Protein AF-A0ABD3UFS7-F1 (afdb_monomer)

Organism: Sinanodonta woodiana (NCBI:txid1069815)

InterPro domains:
  IPR000082 SEA domain [PF01390] (7-63)
  IPR000082 SEA domain [PS50024] (1-104)
  IPR000742 EGF-like domain [PS50026] (139-180)
  IPR036364 SEA domain superfamily [SSF82671] (7-66)

Structure (mmCIF, N/CA/C/O backbone):
data_AF-A0ABD3UFS7-F1
#
_entry.id   AF-A0ABD3UFS7-F1
#
loop_
_atom_site.group_PDB
_atom_site.id
_atom_site.type_symbol
_atom_site.label_atom_id
_atom_site.label_alt_id
_atom_site.label_comp_id
_atom_site.label_asym_id
_atom_site.label_entity_id
_atom_site.label_seq_id
_atom_site.pdbx_PDB_ins_code
_atom_site.Cartn_x
_atom_site.Cartn_y
_atom_site.Cartn_z
_atom_site.occupancy
_atom_site.B_iso_or_equiv
_atom_site.auth_seq_id
_atom_site.auth_comp_id
_atom_site.auth_asym_id
_atom_site.auth_atom_id
_atom_site.pdbx_PDB_model_num
ATOM 1 N N . PHE A 1 1 ? -14.216 -4.124 15.950 1.00 89.94 1 PHE A N 1
ATOM 2 C CA . PHE A 1 1 ? -14.392 -5.147 16.991 1.00 89.94 1 PHE A CA 1
ATOM 3 C C . PHE A 1 1 ? -15.858 -5.513 17.060 1.00 89.94 1 PHE A C 1
ATOM 5 O O . PHE A 1 1 ? -16.674 -4.804 16.476 1.00 89.94 1 PHE A O 1
ATOM 12 N N . ASP A 1 2 ? -16.178 -6.625 17.703 1.00 92.31 2 ASP A N 1
ATOM 13 C CA . ASP A 1 2 ? -17.551 -7.020 17.970 1.00 92.31 2 ASP A CA 1
ATOM 14 C C . ASP A 1 2 ? -17.657 -7.712 19.325 1.00 92.31 2 ASP A C 1
ATOM 16 O O . ASP A 1 2 ? -16.727 -8.389 19.763 1.00 92.31 2 ASP A O 1
ATOM 20 N N . LEU A 1 3 ? -18.789 -7.494 19.982 1.00 92.94 3 LEU A N 1
ATOM 21 C CA . LEU A 1 3 ? -19.156 -8.093 21.261 1.00 92.94 3 LEU A CA 1
ATOM 22 C C . LEU A 1 3 ? -20.584 -8.625 21.156 1.00 92.94 3 LEU A C 1
ATOM 24 O O . LEU A 1 3 ? -21.380 -8.119 20.361 1.00 92.94 3 LEU A O 1
ATOM 28 N N . LYS A 1 4 ? -20.905 -9.653 21.935 1.00 94.38 4 LYS A N 1
ATOM 29 C CA . LYS A 1 4 ? -22.247 -10.242 21.982 1.00 94.38 4 LYS A CA 1
ATOM 30 C C . LYS A 1 4 ? -22.861 -9.953 23.345 1.00 94.38 4 LYS A C 1
ATOM 32 O O . LYS A 1 4 ? -22.258 -10.272 24.365 1.00 94.38 4 LYS A O 1
ATOM 37 N N . LEU A 1 5 ? -24.044 -9.353 23.352 1.00 94.38 5 LEU A N 1
ATOM 38 C CA . LEU A 1 5 ? -24.800 -9.036 24.560 1.00 94.38 5 LEU A CA 1
ATOM 39 C C . LEU A 1 5 ? -25.897 -10.076 24.793 1.00 94.38 5 LEU A C 1
ATOM 41 O O . LEU A 1 5 ? -26.559 -10.497 23.842 1.00 94.38 5 LEU A O 1
ATOM 45 N N . TYR A 1 6 ? -26.135 -10.449 26.052 1.00 93.12 6 TYR A N 1
ATOM 46 C CA . TYR A 1 6 ? -27.290 -11.260 26.453 1.00 93.12 6 TYR A CA 1
ATOM 47 C C . TYR A 1 6 ? -28.563 -10.403 26.481 1.00 93.12 6 TYR A C 1
ATOM 49 O O . TYR A 1 6 ? -29.113 -10.087 27.534 1.00 93.12 6 TYR A O 1
ATOM 57 N N . LEU A 1 7 ? -28.993 -9.993 25.290 1.00 93.31 7 LEU A N 1
ATOM 58 C CA . LEU A 1 7 ? -30.165 -9.165 25.047 1.00 93.31 7 LEU A CA 1
ATOM 59 C C . LEU A 1 7 ? -30.875 -9.650 23.784 1.00 93.31 7 LEU A C 1
ATOM 61 O O . LEU A 1 7 ? -30.218 -9.955 22.782 1.00 93.31 7 LEU A O 1
ATOM 65 N N . ASP A 1 8 ? -32.205 -9.675 23.831 1.00 93.19 8 ASP A N 1
ATOM 66 C CA . ASP A 1 8 ? -33.035 -9.995 22.674 1.00 93.19 8 ASP A CA 1
ATOM 67 C C . ASP A 1 8 ? -32.994 -8.866 21.644 1.00 93.19 8 ASP A C 1
ATOM 69 O O . ASP A 1 8 ? -33.119 -7.677 21.966 1.00 93.19 8 ASP A O 1
ATOM 73 N N . PHE A 1 9 ? -32.823 -9.241 20.380 1.00 93.88 9 PHE A N 1
ATOM 74 C CA . PHE A 1 9 ? -32.819 -8.283 19.288 1.00 93.88 9 PHE A CA 1
ATOM 75 C C . PHE A 1 9 ? -34.227 -7.722 19.054 1.00 93.88 9 PHE A C 1
ATOM 77 O O . PHE A 1 9 ? -35.190 -8.471 18.909 1.00 93.88 9 PHE A O 1
ATOM 84 N N . LYS A 1 10 ? -34.336 -6.394 18.977 1.00 94.94 10 LYS A N 1
ATOM 85 C CA . LYS A 1 10 ? -35.554 -5.680 18.577 1.00 94.94 10 LYS A CA 1
ATOM 86 C C . LYS A 1 10 ? -35.385 -5.162 17.159 1.00 94.94 10 LYS A C 1
ATOM 88 O O . LYS A 1 10 ? -34.315 -4.652 16.840 1.00 94.94 10 LYS A O 1
ATOM 93 N N . ASP A 1 11 ? -36.444 -5.181 16.354 1.00 94.31 11 ASP A N 1
ATOM 94 C CA . ASP A 1 11 ? -36.391 -4.691 14.967 1.00 94.31 11 ASP A CA 1
ATOM 95 C C . ASP A 1 11 ? -35.887 -3.243 14.867 1.00 94.31 11 ASP A C 1
ATOM 97 O O . ASP A 1 11 ? -35.125 -2.911 13.961 1.00 94.31 11 ASP A O 1
ATOM 101 N N . ALA A 1 12 ? -36.205 -2.405 15.861 1.00 96.06 12 ALA A N 1
ATOM 102 C CA . ALA A 1 12 ? -35.702 -1.036 15.947 1.00 96.06 12 ALA A CA 1
ATOM 103 C C . ALA A 1 12 ? -34.158 -0.956 15.995 1.00 96.06 12 ALA A C 1
ATOM 105 O O . ALA A 1 12 ? -33.571 -0.018 15.466 1.00 96.06 12 ALA A O 1
ATOM 106 N N . TYR A 1 13 ? -33.463 -1.9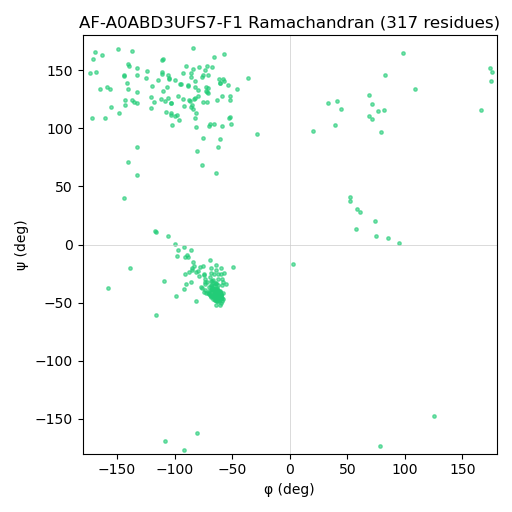64 16.537 1.00 95.12 13 TYR A N 1
ATOM 107 C CA . TYR A 1 13 ? -31.994 -2.028 16.521 1.00 95.12 13 TYR A CA 1
ATOM 108 C C . TYR A 1 13 ? -31.409 -2.259 15.119 1.00 95.12 13 TYR A C 1
ATOM 110 O O . TYR A 1 13 ? -30.206 -2.081 14.923 1.00 95.12 13 TYR A O 1
ATOM 118 N N . GLY A 1 14 ? -32.224 -2.646 14.137 1.00 93.62 14 GLY A N 1
ATOM 119 C CA . GLY A 1 14 ? -31.803 -2.751 12.741 1.00 93.62 14 GLY A CA 1
ATOM 120 C C . GLY A 1 14 ? -31.665 -1.399 12.035 1.00 93.62 14 GLY A C 1
ATOM 121 O O . GLY A 1 14 ? -30.970 -1.320 11.023 1.00 93.62 14 GLY A O 1
ATOM 122 N N . ASP A 1 15 ? -32.277 -0.337 12.569 1.00 94.62 15 ASP A N 1
ATOM 123 C CA . ASP A 1 15 ? -32.335 0.982 11.937 1.00 94.62 15 ASP A CA 1
ATOM 124 C C . ASP A 1 15 ? -31.690 2.062 12.823 1.00 94.62 15 ASP A C 1
ATOM 126 O O . ASP A 1 15 ? -32.161 2.376 13.917 1.00 94.62 15 ASP A O 1
ATOM 130 N N . ARG A 1 16 ? -30.614 2.674 12.306 1.00 95.62 16 ARG A N 1
ATOM 131 C CA . ARG A 1 16 ? -29.812 3.707 12.988 1.00 95.62 16 ARG A CA 1
ATOM 132 C C . ARG A 1 16 ? -30.580 4.999 13.271 1.00 95.62 16 ARG A C 1
ATOM 134 O O . ARG A 1 16 ? -30.123 5.820 14.070 1.00 95.62 16 ARG A O 1
ATOM 141 N N . THR A 1 17 ? -31.700 5.214 12.589 1.00 95.94 17 THR A N 1
ATOM 142 C CA . THR A 1 17 ? -32.527 6.414 12.748 1.00 95.94 17 THR A CA 1
ATOM 143 C C . THR A 1 17 ? -33.504 6.305 13.915 1.00 95.94 17 THR A C 1
ATOM 145 O O . THR A 1 17 ? -34.011 7.327 14.372 1.00 95.94 17 THR A O 1
ATOM 148 N N . THR A 1 18 ? -33.726 5.098 14.442 1.00 97.88 18 THR A N 1
ATOM 149 C CA . THR A 1 18 ? -34.648 4.880 15.559 1.00 97.88 18 THR A CA 1
ATOM 150 C C . THR A 1 18 ? -34.071 5.381 16.879 1.00 97.88 18 THR A C 1
ATOM 152 O O . THR A 1 18 ? -32.858 5.357 17.125 1.00 97.88 18 THR A O 1
ATOM 155 N N . THR A 1 19 ? -34.964 5.797 17.772 1.00 97.69 19 THR A N 1
ATOM 156 C CA . THR A 1 19 ? -34.612 6.240 19.125 1.00 97.69 19 THR A CA 1
ATOM 157 C C . THR A 1 19 ? -33.977 5.126 19.954 1.00 97.69 19 THR A C 1
ATOM 159 O O . THR A 1 19 ? -33.051 5.365 20.727 1.00 97.69 19 THR A O 1
ATOM 162 N N . GLU A 1 20 ? -34.428 3.892 19.756 1.00 96.25 20 GLU A N 1
ATOM 163 C CA . GLU A 1 20 ? -33.965 2.695 20.442 1.00 96.25 20 GLU A CA 1
ATOM 164 C C . GLU A 1 20 ? -32.536 2.348 20.033 1.00 96.25 20 GLU A C 1
ATOM 166 O O . GLU A 1 20 ? -31.714 2.056 20.906 1.00 96.25 20 GLU A O 1
ATOM 171 N N . PHE A 1 21 ? -32.217 2.425 18.734 1.00 96.69 21 PHE A N 1
ATOM 172 C CA . PHE A 1 21 ? -30.844 2.270 18.266 1.00 96.69 21 PHE A CA 1
ATOM 173 C C . PHE A 1 21 ? -29.948 3.350 18.864 1.00 96.69 21 PHE A C 1
ATOM 175 O O . PHE A 1 21 ? -28.910 3.029 19.436 1.00 96.69 21 PHE A O 1
ATOM 182 N N . GLN A 1 22 ? -30.335 4.623 18.740 1.00 97.75 22 GLN A N 1
ATOM 183 C CA . GLN A 1 22 ? -29.500 5.751 19.160 1.00 97.75 22 GLN A CA 1
ATOM 184 C C . GLN A 1 22 ? -29.244 5.738 20.666 1.00 97.75 22 GLN A C 1
ATOM 186 O O . GLN A 1 22 ? -28.104 5.926 21.095 1.00 97.75 22 GLN A O 1
ATOM 191 N N . SER A 1 23 ? -30.274 5.458 21.465 1.00 97.19 23 SER A N 1
ATOM 192 C CA . SER A 1 23 ? -30.151 5.331 22.917 1.00 97.19 23 SER A CA 1
ATOM 193 C C . SER A 1 23 ? -29.229 4.170 23.299 1.00 97.19 23 SER A C 1
ATOM 195 O O . SER A 1 23 ? -28.277 4.365 24.056 1.00 97.19 23 SER A O 1
ATOM 197 N N . MET A 1 24 ? -29.434 2.985 22.711 1.00 95.81 24 MET A N 1
ATOM 198 C CA . MET A 1 24 ? -28.600 1.811 22.984 1.00 95.81 24 MET A CA 1
ATOM 199 C C . MET A 1 24 ? -27.145 2.031 22.550 1.00 95.81 24 MET A C 1
ATOM 201 O O . MET A 1 24 ? -26.219 1.778 23.320 1.00 95.81 24 MET A O 1
ATOM 205 N N . ALA A 1 25 ? -26.929 2.551 21.340 1.00 97.12 25 ALA A N 1
ATOM 206 C CA . ALA A 1 25 ? -25.606 2.864 20.813 1.00 97.12 25 ALA A CA 1
ATOM 207 C C . ALA A 1 25 ? -24.882 3.894 21.687 1.00 97.12 25 ALA A C 1
ATOM 209 O O . ALA A 1 25 ? -23.694 3.728 21.958 1.00 97.12 25 ALA A O 1
ATOM 210 N N . THR A 1 26 ? -25.596 4.910 22.179 1.00 97.75 26 THR A N 1
ATOM 211 C CA . THR A 1 26 ? -25.040 5.921 23.087 1.00 97.75 26 THR A CA 1
ATOM 212 C C . THR A 1 26 ? -24.620 5.284 24.407 1.00 97.75 26 THR A C 1
ATOM 214 O O . THR A 1 26 ? -23.456 5.406 24.785 1.00 97.75 26 THR A O 1
ATOM 217 N N . ASN A 1 27 ? -25.505 4.527 25.060 1.00 96.69 27 ASN A N 1
ATOM 218 C CA . ASN A 1 27 ? -25.211 3.879 26.341 1.00 96.69 27 ASN A CA 1
ATOM 219 C C . ASN A 1 27 ? -24.021 2.914 26.238 1.00 96.69 27 ASN A C 1
ATOM 221 O O . ASN A 1 27 ? -23.109 2.952 27.066 1.00 96.69 27 ASN A O 1
ATOM 225 N N . ILE A 1 28 ? -23.991 2.095 25.183 1.00 96.56 28 ILE A N 1
ATOM 226 C CA . ILE A 1 28 ? -22.874 1.188 24.911 1.00 96.56 28 ILE A CA 1
ATOM 227 C C . ILE A 1 28 ? -21.593 1.980 24.636 1.00 96.56 28 ILE A C 1
ATOM 229 O O . ILE A 1 28 ? -20.550 1.665 25.204 1.00 96.56 28 ILE A O 1
ATOM 233 N N . SER A 1 29 ? -21.649 3.020 23.799 1.00 97.12 29 SER A N 1
ATOM 234 C CA . SER A 1 29 ? -20.466 3.821 23.468 1.00 97.12 29 SER A CA 1
ATOM 235 C C . SER A 1 29 ? -19.859 4.489 24.701 1.00 97.12 29 SER A C 1
ATOM 237 O O . SER A 1 29 ? -18.639 4.467 24.845 1.00 97.12 29 SER A O 1
ATOM 239 N N . VAL A 1 30 ? -20.683 5.013 25.616 1.00 96.56 30 VAL A N 1
ATOM 240 C CA . VAL A 1 30 ? -20.239 5.629 26.875 1.00 96.56 30 VAL A CA 1
ATOM 241 C C . VAL A 1 30 ? -19.575 4.583 27.770 1.00 96.56 30 VAL A C 1
ATOM 243 O O . VAL A 1 30 ? -18.458 4.800 28.234 1.00 96.56 30 VAL A O 1
ATOM 246 N N . SER A 1 31 ? -20.209 3.420 27.933 1.00 95.44 31 SER A N 1
ATOM 247 C CA . SER A 1 31 ? -19.687 2.324 28.757 1.00 95.44 31 SER A CA 1
ATOM 248 C C . SER A 1 31 ? -18.361 1.760 28.220 1.00 95.44 31 SER A C 1
ATOM 250 O O . SER A 1 31 ? -17.404 1.581 28.978 1.00 95.44 31 SER A O 1
ATOM 252 N N . LEU A 1 32 ? -18.250 1.559 26.901 1.00 95.19 32 LEU A N 1
ATOM 253 C CA . LEU A 1 32 ? -17.003 1.135 26.253 1.00 95.19 32 LEU A CA 1
ATOM 254 C C . LEU A 1 32 ? -15.924 2.223 26.317 1.00 95.19 32 LEU A C 1
ATOM 256 O O . LEU A 1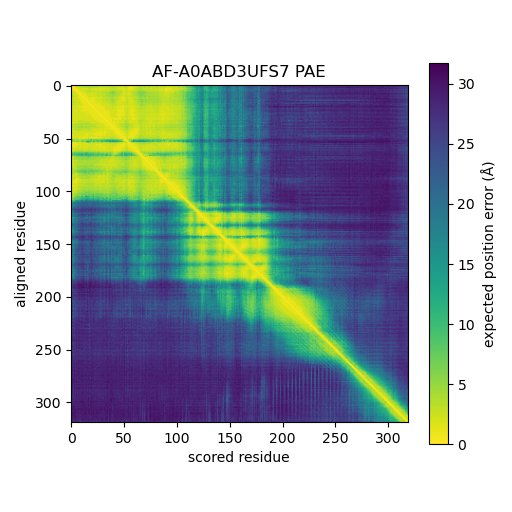 32 ? -14.749 1.920 26.507 1.00 95.19 32 LEU A O 1
ATOM 260 N N . THR A 1 33 ? -16.306 3.492 26.170 1.00 95.44 33 THR A N 1
ATOM 261 C CA . THR A 1 33 ? -15.381 4.631 26.283 1.00 95.44 33 THR A CA 1
ATOM 262 C C . THR A 1 33 ? -14.748 4.678 27.667 1.00 95.44 33 THR A C 1
ATOM 264 O O . THR A 1 33 ? -13.542 4.886 27.777 1.00 95.44 33 THR A O 1
ATOM 267 N N . GLU A 1 34 ? -15.526 4.436 28.722 1.00 94.06 34 GLU A N 1
ATOM 268 C CA . GLU A 1 34 ? -15.006 4.393 30.087 1.00 94.06 34 GLU A CA 1
ATOM 269 C C . GLU A 1 34 ? -13.983 3.267 30.290 1.00 94.06 34 GLU A C 1
ATOM 271 O O . GLU A 1 34 ? -12.943 3.501 30.906 1.00 94.06 34 GLU A O 1
ATOM 276 N N . HIS A 1 35 ? -14.222 2.093 29.699 1.00 91.88 35 HIS A N 1
ATOM 277 C CA . HIS A 1 35 ? -13.285 0.967 29.754 1.00 91.88 35 HIS A CA 1
ATOM 278 C C . HIS A 1 35 ? -11.995 1.237 28.968 1.00 91.88 35 HIS A C 1
ATOM 280 O O . HIS A 1 35 ? -10.896 0.942 29.434 1.00 91.88 35 HIS A O 1
ATOM 286 N N . PHE A 1 36 ? -12.100 1.839 27.782 1.00 93.38 36 PHE A N 1
ATOM 287 C CA . PHE A 1 36 ? -10.958 2.010 26.882 1.00 93.38 36 PHE A CA 1
ATOM 288 C C . PHE A 1 36 ? -10.193 3.327 27.059 1.00 93.38 36 PHE A C 1
ATOM 290 O O . PHE A 1 36 ? -9.155 3.510 26.420 1.00 93.38 36 PHE A O 1
ATOM 297 N N . ARG A 1 37 ? -10.629 4.226 27.954 1.00 94.31 37 ARG A N 1
ATOM 298 C CA . ARG A 1 37 ? -10.007 5.552 28.153 1.00 94.31 37 ARG A CA 1
ATOM 299 C C . ARG A 1 37 ? -8.518 5.519 28.507 1.00 94.31 37 ARG A C 1
ATOM 301 O O . ARG A 1 37 ? -7.817 6.497 28.272 1.00 94.31 37 ARG A O 1
ATOM 308 N N . TYR A 1 38 ? -8.036 4.416 29.079 1.00 92.56 38 TYR A N 1
ATOM 309 C CA . TYR A 1 38 ? -6.636 4.248 29.486 1.00 92.56 38 TYR A CA 1
ATOM 310 C C . TYR A 1 38 ? -5.723 3.741 28.364 1.00 92.56 38 TYR A C 1
ATOM 312 O O . TYR A 1 38 ? -4.507 3.643 28.547 1.00 92.56 38 TYR A O 1
ATOM 320 N N . ILE A 1 39 ? -6.284 3.414 27.200 1.00 90.19 39 ILE A N 1
ATOM 321 C CA . ILE A 1 39 ? -5.504 2.946 26.062 1.00 90.19 39 ILE A CA 1
ATOM 322 C C . ILE A 1 39 ? -4.717 4.109 25.454 1.00 90.19 39 ILE A C 1
ATOM 324 O O . ILE A 1 39 ? -5.240 5.196 25.201 1.00 90.19 39 ILE A O 1
ATOM 328 N N . LYS A 1 40 ? -3.449 3.810 25.152 1.00 87.69 40 LYS A N 1
ATOM 329 C CA . LYS A 1 40 ? -2.532 4.557 24.282 1.00 87.69 40 LYS A CA 1
ATOM 330 C C . LYS A 1 40 ? -3.217 5.359 23.171 1.00 87.69 40 LYS A C 1
ATOM 332 O O . LYS A 1 40 ? -3.438 4.783 22.116 1.00 87.69 40 LYS A O 1
ATOM 337 N N . GLY A 1 41 ? -3.499 6.651 23.352 1.00 86.94 41 GLY A N 1
ATOM 338 C CA . GLY A 1 41 ? -4.033 7.492 22.275 1.00 86.94 41 GLY A CA 1
ATOM 339 C C . GLY A 1 41 ? -5.503 7.236 21.942 1.00 86.94 41 GLY A C 1
ATOM 340 O O . GLY A 1 41 ? -5.938 7.593 20.857 1.00 86.94 41 GLY A O 1
ATOM 341 N N . PHE A 1 42 ? -6.283 6.636 22.838 1.00 92.31 42 PHE A N 1
ATOM 342 C CA . PHE A 1 42 ? -7.727 6.491 22.663 1.00 92.31 42 PHE A CA 1
ATOM 343 C C . PHE A 1 42 ? -8.427 7.838 22.379 1.00 92.31 42 PHE A C 1
ATOM 345 O O . PHE A 1 42 ? -8.117 8.858 22.996 1.00 92.31 42 PHE A O 1
ATOM 352 N N . LYS A 1 43 ? -9.373 7.835 21.429 1.00 92.94 43 LYS A N 1
ATOM 353 C CA . LYS A 1 43 ? -10.182 8.998 21.028 1.00 92.94 43 LYS A CA 1
ATOM 354 C C . LYS A 1 43 ? -11.662 8.788 21.320 1.00 92.94 43 LYS A C 1
ATOM 356 O O . LYS A 1 43 ? -12.268 9.592 22.017 1.00 92.94 43 LYS A O 1
ATOM 361 N N . SER A 1 44 ? -12.260 7.768 20.709 1.00 94.50 44 SER A N 1
ATOM 362 C CA . SER A 1 44 ? -13.698 7.518 20.811 1.00 94.50 44 SER A CA 1
ATOM 363 C C . SER A 1 44 ? -14.065 6.100 20.391 1.00 94.50 44 SER A C 1
ATOM 365 O O . SER A 1 44 ? -13.296 5.416 19.711 1.00 94.50 44 SER A O 1
ATOM 367 N N . ILE A 1 45 ? -15.271 5.685 20.771 1.00 95.88 45 ILE A N 1
ATOM 368 C CA . ILE A 1 45 ? -15.931 4.483 20.267 1.00 95.88 45 ILE A CA 1
ATOM 369 C C . ILE A 1 45 ? -17.058 4.898 19.331 1.00 95.88 45 ILE A C 1
ATOM 371 O O . ILE A 1 45 ? -17.840 5.787 19.661 1.00 95.88 45 ILE A O 1
ATOM 375 N N . GLU A 1 46 ? -17.164 4.234 18.184 1.00 96.06 46 GLU A N 1
ATOM 376 C CA . GLU A 1 46 ? -18.304 4.386 17.283 1.00 96.06 46 GLU A CA 1
ATOM 377 C C . GLU A 1 46 ? -19.001 3.038 17.096 1.00 96.06 46 GLU A C 1
ATOM 379 O O . GLU A 1 46 ? -18.378 2.036 16.737 1.00 96.06 46 GLU A O 1
ATOM 384 N N . ILE A 1 47 ? -20.312 3.017 17.339 1.00 97.00 47 ILE A N 1
ATOM 385 C CA . ILE A 1 47 ? -21.153 1.844 17.107 1.00 97.00 47 ILE A CA 1
ATOM 386 C C . ILE A 1 47 ? -21.603 1.852 15.649 1.00 97.00 47 ILE A C 1
ATOM 388 O O . ILE A 1 47 ? -22.280 2.775 15.195 1.00 97.00 47 ILE A O 1
ATOM 392 N N . LEU A 1 48 ? -21.223 0.816 14.906 1.00 94.81 48 LEU A N 1
ATOM 393 C CA . LEU A 1 48 ? -21.509 0.711 13.480 1.00 94.81 48 LEU A CA 1
ATOM 394 C C . LEU A 1 48 ? -22.929 0.201 13.229 1.00 94.81 48 LEU A C 1
ATOM 396 O O . LEU A 1 48 ? -23.649 0.763 12.401 1.00 94.81 48 LEU A O 1
ATOM 400 N N . ARG A 1 49 ? -23.306 -0.890 13.906 1.00 95.81 49 ARG A N 1
ATOM 401 C CA . ARG A 1 49 ? -24.605 -1.563 13.764 1.00 95.81 49 ARG A CA 1
ATOM 402 C C . ARG A 1 49 ? -24.819 -2.615 14.853 1.00 95.81 49 ARG A C 1
ATOM 404 O O . ARG A 1 49 ? -23.855 -3.085 15.461 1.00 95.81 49 ARG A O 1
ATOM 411 N N . PHE A 1 50 ? -26.068 -3.050 14.987 1.00 96.31 50 PHE A N 1
ATOM 412 C CA . PHE A 1 50 ? -26.448 -4.259 15.712 1.00 96.31 50 PHE A CA 1
ATOM 413 C C . PHE A 1 50 ? -26.817 -5.371 14.716 1.00 96.31 50 PHE A C 1
ATOM 415 O O . PHE A 1 50 ? -27.385 -5.080 13.663 1.00 96.31 50 PHE A O 1
ATOM 422 N N . ARG A 1 51 ? -26.483 -6.637 15.003 1.00 93.44 51 ARG A N 1
ATOM 423 C CA . ARG A 1 51 ? -26.868 -7.788 14.154 1.00 93.44 51 ARG A CA 1
ATOM 424 C C . ARG A 1 51 ? -27.892 -8.691 14.845 1.00 93.44 51 ARG A C 1
ATOM 426 O O . ARG A 1 51 ? -27.860 -8.835 16.064 1.00 93.44 51 ARG A O 1
ATOM 433 N N . LEU A 1 52 ? -28.753 -9.305 14.025 1.00 86.44 52 LEU A N 1
ATOM 434 C CA . LEU A 1 52 ? -29.776 -10.280 14.421 1.00 86.44 52 LEU A CA 1
ATOM 435 C C . LEU A 1 52 ? -29.172 -11.493 15.149 1.00 86.44 52 LEU A C 1
ATOM 437 O O . LEU A 1 52 ? -28.122 -12.006 14.756 1.00 86.44 52 LEU A O 1
ATOM 441 N N . GLY A 1 53 ? -29.876 -11.955 16.186 1.00 79.19 53 GLY A N 1
ATOM 442 C CA . GLY A 1 53 ? -29.451 -12.998 17.126 1.00 79.19 53 GLY A CA 1
ATOM 443 C C . GLY A 1 53 ? -29.539 -12.492 18.569 1.00 79.19 53 GLY A C 1
ATOM 444 O O . GLY A 1 53 ? -30.374 -11.646 18.875 1.00 79.19 53 GLY A O 1
ATOM 445 N N . SER A 1 54 ? -28.645 -12.950 19.449 1.00 78.81 54 SER A N 1
ATOM 446 C CA . SER A 1 54 ? -28.251 -12.124 20.602 1.00 78.81 54 SER A CA 1
ATOM 447 C C . SER A 1 54 ? -27.680 -10.806 20.066 1.00 78.81 54 SER A C 1
ATOM 449 O O . SER A 1 54 ? -27.024 -10.841 19.027 1.00 78.81 54 SER A O 1
ATOM 451 N N . VAL A 1 55 ? -27.919 -9.656 20.703 1.00 92.12 55 VAL A N 1
ATOM 452 C CA . VAL A 1 55 ? -27.462 -8.361 20.154 1.00 92.12 55 VAL A CA 1
ATOM 453 C C . VAL A 1 55 ? -25.935 -8.353 19.986 1.00 92.12 55 VAL A C 1
ATOM 455 O O . VAL A 1 55 ? -25.182 -8.187 20.947 1.00 92.12 55 VAL A O 1
ATOM 458 N N . PHE A 1 56 ? -25.469 -8.543 18.747 1.00 93.75 56 PHE A N 1
ATOM 459 C CA . PHE A 1 56 ? -24.064 -8.392 18.380 1.00 93.75 56 PHE A CA 1
ATOM 460 C C . PHE A 1 56 ? -23.808 -6.934 18.048 1.00 93.75 56 PHE A C 1
ATOM 462 O O . PHE A 1 56 ? -24.444 -6.383 17.148 1.00 93.75 56 PHE A O 1
ATOM 469 N N . VAL A 1 57 ? -22.860 -6.324 18.740 1.00 95.06 57 VAL A N 1
ATOM 470 C CA . VAL A 1 57 ? -22.512 -4.920 18.563 1.00 95.06 57 VAL A CA 1
ATOM 471 C C . VAL A 1 57 ? -21.225 -4.845 17.765 1.00 95.06 57 VAL A C 1
ATOM 473 O O . VAL A 1 57 ? -20.167 -5.211 18.272 1.00 95.06 57 VAL A O 1
ATOM 476 N N . ASP A 1 58 ? -21.301 -4.356 16.531 1.00 93.94 58 ASP A N 1
ATOM 477 C CA . ASP A 1 58 ? -20.114 -4.061 15.733 1.00 93.94 58 ASP A CA 1
ATOM 478 C C . ASP A 1 58 ? -19.668 -2.625 16.044 1.00 93.94 58 ASP A C 1
ATOM 480 O O . ASP A 1 58 ? -20.449 -1.685 15.888 1.00 93.94 58 ASP A O 1
ATOM 484 N N . TYR A 1 59 ? -18.416 -2.435 16.465 1.00 94.44 59 TYR A N 1
ATOM 485 C CA . TYR A 1 59 ? -17.895 -1.118 16.848 1.00 94.44 59 TYR A CA 1
ATOM 486 C C . TYR A 1 59 ? -16.457 -0.880 16.379 1.00 94.44 59 TYR A C 1
ATOM 488 O O . TYR A 1 59 ? -15.675 -1.818 16.170 1.00 94.44 59 TYR A O 1
ATOM 496 N N . THR A 1 60 ? -16.085 0.387 16.223 1.00 91.56 60 THR A N 1
ATOM 497 C CA . THR A 1 60 ? -14.711 0.827 15.949 1.00 91.56 60 THR A CA 1
ATOM 498 C C . THR A 1 60 ? -14.140 1.561 17.155 1.00 91.56 60 THR A C 1
ATOM 500 O O . THR A 1 60 ? -14.857 2.226 17.901 1.00 91.56 60 THR A O 1
ATOM 503 N N . VAL A 1 61 ? -12.830 1.401 17.357 1.00 91.12 61 VAL A N 1
ATOM 504 C CA . VAL A 1 61 ? -12.064 2.154 18.353 1.00 91.12 61 VAL A CA 1
ATOM 505 C C . VAL A 1 61 ? -11.202 3.144 17.595 1.00 91.12 61 VAL A C 1
ATOM 507 O O . VAL A 1 61 ? -10.311 2.745 16.845 1.00 91.12 61 VAL A O 1
ATOM 510 N N . ASN A 1 62 ? -11.488 4.426 17.770 1.00 89.88 62 ASN A N 1
ATOM 511 C CA . ASN A 1 62 ? -10.715 5.498 17.172 1.00 89.88 62 ASN A CA 1
ATOM 512 C C . ASN A 1 62 ? -9.567 5.868 18.108 1.00 89.88 62 ASN A C 1
ATOM 514 O O . ASN A 1 62 ? -9.760 6.008 19.318 1.00 89.88 62 ASN A O 1
ATOM 518 N N . VAL A 1 63 ? -8.384 6.064 17.536 1.00 87.56 63 VAL A N 1
ATOM 519 C CA . VAL A 1 63 ? -7.153 6.423 18.245 1.00 87.56 63 VAL A CA 1
ATOM 520 C C . VAL A 1 63 ? -6.458 7.584 17.530 1.00 87.56 63 VAL A C 1
ATOM 522 O O . VAL A 1 63 ? -6.542 7.712 16.309 1.00 87.56 63 VAL A O 1
ATOM 525 N N . TYR A 1 64 ? -5.807 8.460 18.287 1.00 80.62 64 TYR A N 1
ATOM 526 C CA . TYR A 1 64 ? -4.988 9.562 17.800 1.00 80.62 64 TYR A CA 1
ATOM 527 C C . TYR A 1 64 ? -3.518 9.158 17.667 1.00 80.62 64 TYR A C 1
ATOM 529 O O . TYR A 1 64 ? -2.973 8.430 18.496 1.00 80.62 64 TYR A O 1
ATOM 537 N N . GLY A 1 65 ? -2.857 9.758 16.676 1.00 74.44 65 GLY A N 1
ATOM 538 C CA . GLY A 1 65 ? -1.412 9.677 16.492 1.00 74.44 65 GLY A CA 1
ATOM 539 C C . GLY A 1 65 ? -0.932 8.373 15.858 1.00 74.44 65 GLY A C 1
ATOM 540 O O . GLY A 1 65 ? -1.711 7.540 15.398 1.00 74.44 65 GLY A O 1
ATOM 541 N N . THR A 1 66 ? 0.389 8.221 15.813 1.00 63.16 66 THR A N 1
ATOM 542 C CA . THR A 1 66 ? 1.053 6.996 15.372 1.00 63.16 66 THR A CA 1
ATOM 543 C C . THR A 1 66 ? 1.079 6.005 16.530 1.00 63.16 66 THR A C 1
ATOM 545 O O . THR A 1 66 ? 1.871 6.117 17.466 1.00 63.16 66 THR A O 1
ATOM 548 N N . VAL A 1 67 ? 0.172 5.035 16.488 1.00 70.06 67 VAL A N 1
ATOM 549 C CA . VAL A 1 67 ? 0.105 3.952 17.471 1.00 70.06 67 VAL A CA 1
ATOM 550 C C . VAL A 1 67 ? 0.414 2.618 16.813 1.00 70.06 67 VAL A C 1
ATOM 552 O O . VAL A 1 67 ? 0.003 2.354 15.683 1.00 70.06 67 VAL A O 1
ATOM 555 N N . ASP A 1 68 ? 1.136 1.766 17.538 1.00 76.81 68 ASP A N 1
ATOM 556 C CA . ASP A 1 68 ? 1.284 0.366 17.163 1.00 76.81 68 ASP A CA 1
ATOM 557 C C . ASP A 1 68 ? -0.090 -0.306 17.274 1.00 76.81 68 ASP A C 1
ATOM 559 O O . ASP A 1 68 ? -0.586 -0.596 18.365 1.00 76.81 68 ASP A O 1
ATOM 563 N N . ILE A 1 69 ? -0.717 -0.526 16.118 1.00 76.00 69 ILE A N 1
ATOM 564 C CA . ILE A 1 69 ? -2.059 -1.099 16.014 1.00 76.00 69 ILE A CA 1
ATOM 565 C C . ILE A 1 69 ? -2.125 -2.472 16.678 1.00 76.00 69 ILE A C 1
ATOM 567 O O . ILE A 1 69 ? -3.166 -2.814 17.231 1.00 76.00 69 ILE A O 1
ATOM 571 N N . LEU A 1 70 ? -1.049 -3.262 16.668 1.00 77.75 70 LEU A N 1
ATOM 572 C CA . LEU A 1 70 ? -1.057 -4.579 17.304 1.00 77.75 70 LEU A CA 1
ATOM 573 C C . LEU A 1 70 ? -0.987 -4.472 18.815 1.00 77.75 70 LEU A C 1
ATOM 575 O O . LEU A 1 70 ? -1.722 -5.190 19.489 1.00 77.75 70 LEU A O 1
ATOM 579 N N . ALA A 1 71 ? -0.161 -3.566 19.338 1.00 82.38 71 ALA A N 1
ATOM 580 C CA . ALA A 1 71 ? -0.121 -3.294 20.769 1.00 82.38 71 ALA A CA 1
ATOM 581 C C . ALA A 1 71 ? -1.487 -2.794 21.261 1.00 82.38 71 ALA A C 1
ATOM 583 O O . ALA A 1 71 ? -2.027 -3.331 22.227 1.00 82.38 71 ALA A O 1
ATOM 584 N N . VAL A 1 72 ? -2.092 -1.844 20.540 1.00 85.12 72 VAL A N 1
ATOM 585 C CA . VAL A 1 72 ? -3.430 -1.322 20.850 1.00 85.12 72 VAL A CA 1
ATOM 586 C C . VAL A 1 72 ? -4.488 -2.417 20.738 1.00 85.12 72 VAL A C 1
ATOM 588 O O . VAL A 1 72 ? -5.277 -2.590 21.656 1.00 85.12 72 VAL A O 1
ATOM 591 N N . THR A 1 73 ? -4.496 -3.202 19.660 1.00 85.19 73 THR A N 1
ATOM 592 C CA . THR A 1 73 ? -5.478 -4.285 19.474 1.00 85.19 73 THR A CA 1
ATOM 593 C C . THR A 1 73 ? -5.332 -5.356 20.551 1.00 85.19 73 THR A C 1
ATOM 595 O O . THR A 1 73 ? -6.337 -5.819 21.077 1.00 85.19 73 THR A O 1
ATOM 598 N N . SER A 1 74 ? -4.101 -5.723 20.917 1.00 86.38 74 SER A N 1
ATOM 599 C CA . SER A 1 74 ? -3.841 -6.675 22.000 1.00 86.38 74 SER A CA 1
ATOM 600 C C . SER A 1 74 ? -4.278 -6.125 23.356 1.00 86.38 74 SER A C 1
ATOM 602 O O . SER A 1 74 ? -4.744 -6.891 24.196 1.00 86.38 74 SER A O 1
ATOM 604 N N . GLN A 1 75 ? -4.136 -4.816 23.580 1.00 88.75 75 GLN A N 1
ATOM 605 C CA . GLN A 1 75 ? -4.621 -4.165 24.793 1.00 88.75 75 GLN A CA 1
ATOM 606 C C . GLN A 1 75 ? -6.155 -4.123 24.822 1.00 88.75 75 GLN A C 1
ATOM 608 O O . GLN A 1 75 ? -6.738 -4.449 25.848 1.00 88.75 75 GLN A O 1
ATOM 613 N N . ILE A 1 76 ? -6.807 -3.807 23.696 1.00 88.88 76 ILE A N 1
ATOM 614 C CA . ILE A 1 76 ? -8.271 -3.857 23.560 1.00 88.88 76 ILE A CA 1
ATOM 615 C C . ILE A 1 76 ? -8.783 -5.275 23.808 1.00 88.88 76 ILE A C 1
ATOM 617 O O . ILE A 1 76 ? -9.764 -5.427 24.521 1.00 88.88 76 ILE A O 1
ATOM 621 N N . GLU A 1 77 ? -8.134 -6.301 23.248 1.00 88.12 77 GLU A N 1
ATOM 622 C CA . GLU A 1 77 ? -8.505 -7.700 23.488 1.00 88.12 77 GLU A CA 1
ATOM 623 C C . GLU A 1 77 ? -8.419 -8.038 24.973 1.00 88.12 77 GLU A C 1
ATOM 625 O O . GLU A 1 77 ? -9.370 -8.577 25.531 1.00 88.12 77 GLU A O 1
ATOM 630 N N . LYS A 1 78 ? -7.304 -7.687 25.617 1.00 87.69 78 LYS A N 1
ATOM 631 C CA . LYS A 1 78 ? -7.113 -7.947 27.041 1.00 87.69 78 LYS A CA 1
ATOM 632 C C . LYS A 1 78 ? -8.191 -7.264 27.884 1.00 87.69 78 LYS A C 1
ATOM 634 O O . LYS A 1 78 ? -8.843 -7.929 28.676 1.00 87.69 78 LYS A O 1
ATOM 639 N N . GLU A 1 79 ? -8.422 -5.970 27.676 1.00 87.56 79 GLU A N 1
ATOM 640 C CA . GLU A 1 79 ? -9.444 -5.227 28.422 1.00 87.56 79 GLU A CA 1
ATOM 641 C C . GLU A 1 79 ? -10.854 -5.770 28.144 1.00 87.56 79 GLU A C 1
ATOM 643 O O . GLU A 1 79 ? -11.598 -6.099 29.061 1.00 87.56 79 GLU A O 1
ATOM 648 N N . ALA A 1 80 ? -11.220 -5.973 26.880 1.00 85.81 80 ALA A N 1
ATOM 649 C CA . ALA A 1 80 ? -12.554 -6.453 26.533 1.00 85.81 80 ALA A CA 1
ATOM 650 C C . ALA A 1 80 ? -12.850 -7.880 27.025 1.00 85.81 80 ALA A C 1
ATOM 652 O O . ALA A 1 80 ? -14.012 -8.236 27.187 1.00 85.81 80 ALA A O 1
ATOM 653 N N . VAL A 1 81 ? -11.828 -8.711 27.231 1.00 84.38 81 VAL A N 1
ATOM 654 C CA . VAL A 1 81 ? -11.997 -10.089 27.708 1.00 84.38 81 VAL A CA 1
ATOM 655 C C . VAL A 1 81 ? -11.918 -10.180 29.231 1.00 8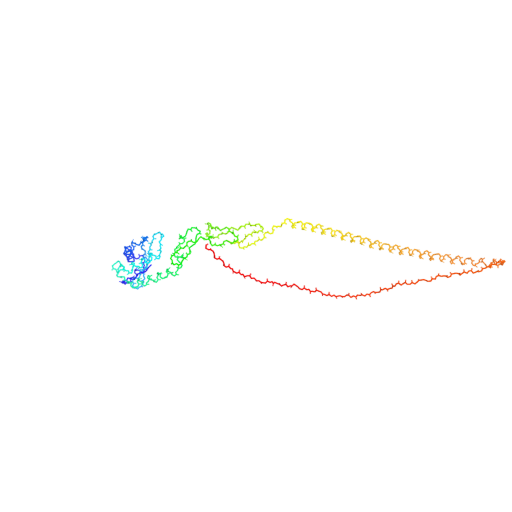4.38 81 VAL A C 1
ATOM 657 O O . VAL A 1 81 ? -12.659 -10.963 29.825 1.00 84.38 81 VAL A O 1
ATOM 660 N N . ASP A 1 82 ? -11.027 -9.413 29.860 1.00 83.38 82 ASP A N 1
ATOM 661 C CA . ASP A 1 82 ? -10.748 -9.542 31.292 1.00 83.38 82 ASP A CA 1
ATOM 662 C C . ASP A 1 82 ? -11.648 -8.634 32.144 1.00 83.38 82 ASP A C 1
ATOM 664 O O . ASP A 1 82 ? -12.022 -9.016 33.259 1.00 83.38 82 ASP A O 1
ATOM 668 N N . THR A 1 83 ? -12.003 -7.444 31.643 1.00 84.56 83 THR A N 1
ATOM 669 C CA . THR A 1 83 ? -12.695 -6.414 32.439 1.00 84.56 83 THR A CA 1
ATOM 670 C C . THR A 1 83 ? -14.151 -6.209 32.030 1.00 84.56 83 THR A C 1
ATOM 672 O O . THR A 1 83 ? -14.995 -5.975 32.896 1.00 84.56 83 THR A O 1
ATOM 675 N N . LEU A 1 84 ? -14.485 -6.401 30.753 1.00 87.50 84 LEU A N 1
ATOM 676 C CA . LEU A 1 84 ? -15.822 -6.141 30.215 1.00 87.50 84 LEU A CA 1
ATOM 677 C C . LEU A 1 84 ? -16.816 -7.287 30.500 1.00 87.50 84 LEU A C 1
ATOM 679 O O . LEU A 1 84 ? -17.087 -8.138 29.650 1.00 87.50 84 LEU A O 1
ATOM 683 N N . LYS A 1 85 ? -17.371 -7.323 31.715 1.00 90.81 85 LYS A N 1
ATOM 684 C CA . LYS A 1 85 ? -18.402 -8.307 32.112 1.00 90.81 85 LYS A CA 1
ATOM 685 C C . LYS A 1 85 ? -19.816 -7.868 31.743 1.00 90.81 85 LYS A C 1
ATOM 687 O O . LYS A 1 85 ? -20.665 -8.703 31.431 1.00 90.81 85 LYS A O 1
ATOM 692 N N . ASP A 1 86 ? -20.053 -6.565 31.767 1.00 92.50 86 ASP A N 1
ATOM 693 C CA . ASP A 1 86 ? -21.300 -5.932 31.378 1.00 92.50 86 ASP A CA 1
ATOM 694 C C . ASP A 1 86 ? -21.020 -4.652 30.587 1.00 92.50 86 ASP A C 1
ATOM 696 O O . ASP A 1 86 ? -19.964 -4.031 30.709 1.00 92.50 86 ASP A O 1
ATOM 700 N N . VAL A 1 87 ? -21.970 -4.285 29.735 1.00 91.62 87 VAL A N 1
ATOM 701 C CA . VAL A 1 87 ? -21.944 -3.040 28.972 1.00 91.62 87 VAL A CA 1
ATOM 702 C C . VAL A 1 87 ? -23.327 -2.433 29.050 1.00 91.62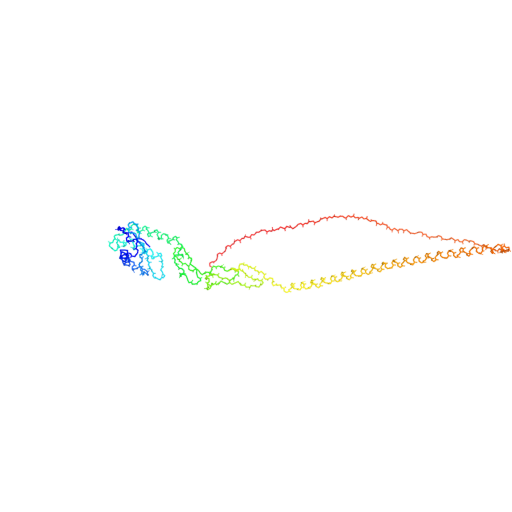 87 VAL A C 1
ATOM 704 O O . VAL A 1 87 ? -24.307 -3.069 28.664 1.00 91.62 87 VAL A O 1
ATOM 707 N N . ALA A 1 88 ? -23.409 -1.202 29.552 1.00 91.50 88 ALA A N 1
ATOM 708 C CA . ALA A 1 88 ? -24.683 -0.524 29.790 1.00 91.50 88 ALA A CA 1
ATOM 709 C C . ALA A 1 88 ? -25.671 -1.361 30.638 1.00 91.50 88 ALA A C 1
ATOM 711 O O . ALA A 1 88 ? -26.875 -1.359 30.379 1.00 91.50 88 ALA A O 1
ATOM 712 N N . GLY A 1 89 ? -25.163 -2.103 31.633 1.00 92.06 89 GLY A N 1
ATOM 713 C CA . GLY A 1 89 ? -25.971 -2.970 32.498 1.00 92.06 89 GLY A CA 1
ATOM 714 C C . GLY A 1 89 ? -26.439 -4.274 31.842 1.00 92.06 89 GLY A C 1
ATOM 715 O O . GLY A 1 89 ? -27.237 -4.998 32.435 1.00 92.06 89 GLY A O 1
ATOM 716 N N . VAL A 1 90 ? -25.961 -4.587 30.634 1.00 93.31 90 VAL A N 1
ATOM 717 C CA . VAL A 1 90 ? -26.274 -5.829 29.919 1.00 93.31 90 VAL A CA 1
ATOM 718 C C . VAL A 1 90 ? -25.066 -6.769 29.965 1.00 93.31 90 VAL A C 1
ATOM 720 O O . VAL A 1 90 ? -23.978 -6.362 29.551 1.00 93.31 90 VAL A O 1
ATOM 723 N N . PRO A 1 91 ? -25.223 -8.027 30.418 1.00 94.44 91 PRO A N 1
ATOM 724 C CA . PRO A 1 91 ? -24.125 -8.986 30.454 1.00 94.44 91 PRO A CA 1
ATOM 725 C C . PRO A 1 91 ? -23.539 -9.270 29.064 1.00 94.44 91 PRO A C 1
ATOM 727 O O . PRO A 1 91 ? -24.273 -9.439 28.082 1.00 94.44 91 PRO A O 1
ATOM 730 N N . VAL A 1 92 ? -22.213 -9.370 28.995 1.00 94.00 92 VAL A N 1
ATOM 731 C CA . VAL A 1 92 ? -21.463 -9.695 27.774 1.00 94.00 92 VAL A CA 1
ATOM 732 C C . VAL A 1 92 ? -21.178 -11.198 27.718 1.00 94.00 92 VAL A C 1
ATOM 734 O O . VAL A 1 92 ? -20.779 -11.815 28.705 1.00 94.00 92 VAL A O 1
ATOM 737 N N . ASP A 1 93 ? -21.332 -11.804 26.542 1.00 94.38 93 ASP A N 1
ATOM 738 C CA . ASP A 1 93 ? -20.813 -13.142 26.248 1.00 94.38 93 ASP A CA 1
ATOM 739 C C . ASP A 1 93 ? -19.293 -13.050 26.028 1.00 94.38 93 ASP A C 1
ATOM 741 O O . ASP A 1 93 ? -18.794 -12.749 24.933 1.00 94.38 93 ASP A O 1
ATOM 745 N N . VAL A 1 94 ? -18.553 -13.245 27.121 1.00 90.69 94 VAL A N 1
ATOM 746 C CA . VAL A 1 94 ? -17.088 -13.126 27.163 1.00 90.69 94 VAL A CA 1
ATOM 747 C C . VAL A 1 94 ? -16.413 -14.179 26.279 1.00 90.69 94 VAL A C 1
ATOM 749 O O . VAL A 1 94 ? -15.390 -13.888 25.659 1.00 90.69 94 VAL A O 1
ATOM 752 N N . ASP A 1 95 ? -16.982 -15.381 26.157 1.00 91.19 95 ASP A N 1
ATOM 753 C CA . ASP A 1 95 ? -16.388 -16.462 25.362 1.00 91.19 95 ASP A CA 1
ATOM 754 C C . ASP A 1 95 ? -16.507 -16.193 23.859 1.00 91.19 95 ASP A C 1
ATOM 756 O O . ASP A 1 95 ? -15.524 -16.361 23.119 1.00 91.19 95 ASP A O 1
ATOM 760 N N . TYR A 1 96 ? -17.661 -15.689 23.404 1.00 91.31 96 TYR A N 1
ATOM 761 C CA . TYR A 1 96 ? -17.805 -15.198 22.033 1.00 91.31 96 TYR A CA 1
ATOM 762 C C . TYR A 1 96 ? -16.846 -14.033 21.767 1.00 91.31 96 TYR A C 1
ATOM 764 O O . TYR A 1 96 ? -16.112 -14.048 20.775 1.00 91.31 96 TYR A O 1
ATOM 772 N N . THR A 1 97 ? -16.815 -13.047 22.668 1.00 88.19 97 THR A N 1
ATOM 773 C CA . THR A 1 97 ? -15.994 -11.835 22.515 1.00 88.19 97 THR A CA 1
ATOM 774 C C . THR A 1 97 ? -14.509 -12.192 22.417 1.00 88.19 97 THR A C 1
ATOM 776 O O . THR A 1 97 ? -13.829 -11.774 21.476 1.00 88.19 97 THR A O 1
ATOM 779 N N . ARG A 1 98 ? -14.022 -13.077 23.298 1.00 88.62 98 ARG A N 1
ATOM 780 C CA . ARG A 1 98 ? -12.655 -13.617 23.263 1.00 88.62 98 ARG A CA 1
ATOM 781 C C . ARG A 1 98 ? -12.352 -14.316 21.941 1.00 88.62 98 ARG A C 1
ATOM 783 O O . ARG A 1 98 ? -11.298 -14.088 21.348 1.00 88.62 98 ARG A O 1
ATOM 790 N N . THR A 1 99 ? -13.258 -15.168 21.470 1.00 88.62 99 THR A N 1
ATOM 791 C CA . THR A 1 99 ? -13.057 -15.934 20.232 1.00 88.62 99 THR A CA 1
ATOM 792 C C . THR A 1 99 ? -13.016 -15.018 19.008 1.00 88.62 99 THR A C 1
ATOM 794 O O . THR A 1 99 ? -12.106 -15.132 18.179 1.00 88.62 99 THR A O 1
ATOM 797 N N . SER A 1 100 ? -13.942 -14.060 18.917 1.00 87.69 100 SER A N 1
ATOM 798 C CA . SER A 1 100 ? -13.979 -13.107 17.807 1.00 87.69 100 SER A CA 1
ATOM 799 C C . SER A 1 100 ? -12.730 -12.221 17.776 1.00 87.69 100 SER A C 1
ATOM 801 O O . SER A 1 100 ? -12.092 -12.072 16.727 1.00 87.69 100 SER A O 1
ATOM 803 N N . MET A 1 101 ? -12.299 -11.700 18.929 1.00 84.62 101 MET A N 1
ATOM 804 C CA . MET A 1 101 ? -11.106 -10.852 19.004 1.00 84.62 101 MET A CA 1
ATOM 805 C C . MET A 1 101 ? -9.821 -11.606 18.655 1.00 84.62 101 MET A C 1
ATOM 807 O O . MET A 1 101 ? -9.037 -11.097 17.849 1.00 84.62 101 MET A O 1
ATOM 811 N N . LYS A 1 102 ? -9.654 -12.850 19.126 1.00 83.06 102 LYS A N 1
ATOM 812 C CA . LYS A 1 102 ? -8.523 -13.705 18.726 1.00 83.06 102 LYS A CA 1
ATOM 813 C C . LYS A 1 102 ? -8.471 -13.932 17.219 1.00 83.06 102 LYS A C 1
ATOM 815 O O . LYS A 1 102 ? -7.394 -13.859 16.627 1.00 83.06 102 LYS A O 1
ATOM 820 N N . SER A 1 103 ? -9.621 -14.169 16.582 1.00 81.38 103 SER A N 1
ATOM 821 C CA . SER A 1 103 ? -9.688 -14.352 15.126 1.00 81.38 103 SER A CA 1
ATOM 822 C C . SER A 1 103 ? -9.251 -13.091 14.366 1.00 81.38 103 SER A C 1
ATOM 824 O O . SER A 1 103 ? -8.504 -13.174 13.388 1.00 81.38 103 SER A O 1
ATOM 826 N N . ARG A 1 104 ? -9.622 -11.905 14.867 1.00 76.31 104 ARG A N 1
ATOM 827 C CA . ARG A 1 104 ? -9.201 -10.615 14.307 1.00 76.31 104 ARG A CA 1
ATOM 828 C C . ARG A 1 104 ? -7.720 -10.351 14.520 1.00 76.31 104 ARG A C 1
ATOM 830 O O . ARG A 1 104 ? -7.061 -9.931 13.573 1.00 76.31 104 ARG A O 1
ATOM 837 N N . LEU A 1 105 ? -7.181 -10.618 15.709 1.00 73.62 105 LEU A N 1
ATOM 838 C CA . LEU A 1 105 ? -5.749 -10.466 15.961 1.00 73.62 105 LEU A CA 1
ATOM 839 C C . LEU A 1 105 ? -4.938 -11.434 15.086 1.00 73.62 105 LEU A C 1
ATOM 841 O O . LEU A 1 105 ? -3.922 -11.040 14.517 1.00 73.62 105 LEU A O 1
ATOM 845 N N . GLY A 1 106 ? -5.423 -12.666 14.902 1.00 69.94 106 GLY A N 1
ATOM 846 C CA . GLY A 1 106 ? -4.866 -13.626 13.946 1.00 69.94 106 GLY A CA 1
ATOM 847 C C . GLY A 1 106 ? -4.884 -13.099 12.508 1.00 69.94 106 GLY A C 1
ATOM 848 O O . GLY A 1 106 ? -3.864 -13.140 11.825 1.00 69.94 106 GLY A O 1
ATOM 849 N N . SER A 1 107 ? -6.001 -12.515 12.068 1.00 67.69 107 SER A N 1
ATOM 850 C CA . SER A 1 107 ? -6.120 -11.904 10.738 1.00 67.69 107 SER A CA 1
ATOM 851 C C . SER A 1 107 ? -5.228 -10.669 10.557 1.00 67.69 107 SER A C 1
ATOM 853 O O . SER A 1 107 ? -4.632 -10.513 9.497 1.00 67.69 107 SER A O 1
ATOM 855 N N . LEU A 1 108 ? -5.077 -9.819 11.577 1.00 65.50 108 LEU A N 1
ATOM 856 C CA . LEU A 1 108 ? -4.168 -8.663 11.557 1.00 65.50 108 LEU A CA 1
ATOM 857 C C . LEU A 1 108 ? -2.695 -9.083 11.538 1.00 65.50 108 LEU A C 1
ATOM 859 O O . LEU A 1 108 ? -1.862 -8.389 10.963 1.00 65.50 108 LEU A O 1
ATOM 863 N N . ARG A 1 109 ? -2.368 -10.222 12.154 1.00 65.88 109 ARG A N 1
ATOM 864 C CA . ARG A 1 109 ? -1.035 -10.826 12.056 1.00 65.88 109 ARG A CA 1
ATOM 865 C C . ARG A 1 109 ? -0.777 -11.422 10.671 1.00 65.88 109 ARG A C 1
ATOM 867 O O . ARG A 1 109 ? 0.370 -11.393 10.240 1.00 65.88 109 ARG A O 1
ATOM 874 N N . ALA A 1 110 ? -1.818 -11.931 10.008 1.00 57.22 110 ALA A N 1
ATOM 875 C CA . ALA A 1 110 ? -1.740 -12.572 8.695 1.00 57.22 110 ALA A CA 1
ATOM 876 C C . ALA A 1 110 ? -1.864 -11.606 7.498 1.00 57.22 110 ALA A C 1
ATOM 878 O O . ALA A 1 110 ? -1.406 -11.938 6.409 1.00 57.22 110 ALA A O 1
ATOM 879 N N . ARG A 1 111 ? -2.482 -10.427 7.659 1.00 57.78 111 ARG A N 1
ATOM 880 C CA . ARG A 1 111 ? -2.541 -9.387 6.617 1.00 57.78 111 ARG A CA 1
ATOM 881 C C . ARG A 1 111 ? -1.263 -8.553 6.603 1.00 57.78 111 ARG A C 1
ATOM 883 O O . ARG A 1 111 ? -0.780 -8.165 7.665 1.00 57.78 111 ARG A O 1
ATOM 890 N N . ASP A 1 112 ? -0.796 -8.201 5.403 1.00 60.53 112 ASP A N 1
ATOM 891 C CA . ASP A 1 112 ? 0.278 -7.223 5.202 1.00 60.53 112 ASP A CA 1
ATOM 892 C C . ASP A 1 112 ? -0.058 -5.936 5.952 1.00 60.53 112 ASP A C 1
ATOM 894 O O . ASP A 1 112 ? -0.978 -5.193 5.593 1.00 60.53 112 ASP A O 1
ATOM 898 N N . ARG A 1 113 ? 0.686 -5.658 7.018 1.00 64.75 113 ARG A N 1
ATOM 899 C CA . ARG A 1 113 ? 0.408 -4.542 7.934 1.00 64.75 113 ARG A CA 1
ATOM 900 C C . ARG A 1 113 ? 0.531 -3.181 7.249 1.00 64.75 113 ARG A C 1
ATOM 902 O O . ARG A 1 113 ? -0.109 -2.223 7.669 1.00 64.75 113 ARG A O 1
ATOM 909 N N . CYS A 1 114 ? 1.262 -3.126 6.139 1.00 69.25 114 CYS A N 1
ATOM 910 C CA . CYS A 1 114 ? 1.364 -1.964 5.262 1.00 69.25 114 CYS A CA 1
ATOM 911 C C . CYS A 1 114 ? 0.070 -1.639 4.494 1.00 69.25 114 CYS A C 1
ATOM 913 O O . CYS A 1 114 ? -0.102 -0.505 4.064 1.00 69.25 114 CYS A O 1
ATOM 915 N N . SER A 1 115 ? -0.852 -2.598 4.343 1.00 62.41 115 SER A N 1
ATOM 916 C CA . SER A 1 115 ? -2.158 -2.377 3.699 1.00 62.41 115 SER A CA 1
ATOM 917 C C . SER A 1 115 ? -3.224 -1.828 4.656 1.00 62.41 115 SER A C 1
ATOM 919 O O . SER A 1 115 ? -4.203 -1.228 4.219 1.00 62.41 115 SER A O 1
ATOM 921 N N . LEU A 1 116 ? -3.040 -2.035 5.964 1.00 58.81 116 LEU A N 1
ATOM 922 C CA . LEU A 1 116 ? -4.022 -1.703 7.001 1.00 58.81 116 LEU A CA 1
ATOM 923 C C . LEU A 1 116 ? -3.852 -0.290 7.560 1.00 58.81 116 LEU A C 1
ATOM 925 O O . LEU A 1 116 ? -4.825 0.286 8.046 1.00 58.81 116 LEU A O 1
ATOM 929 N N . VAL A 1 117 ? -2.644 0.276 7.490 1.00 57.28 117 VAL A N 1
ATOM 930 C CA . VAL A 1 117 ? -2.389 1.657 7.906 1.00 57.28 117 VAL A CA 1
ATOM 931 C C . VAL A 1 117 ? -2.301 2.517 6.658 1.00 57.28 117 VAL A C 1
ATOM 933 O O . VAL A 1 117 ? -1.321 2.472 5.924 1.00 57.28 117 VAL A O 1
ATOM 936 N N . SER A 1 118 ? -3.386 3.243 6.397 1.00 49.34 118 SER A N 1
ATOM 937 C CA . SER A 1 118 ? -3.574 4.173 5.281 1.00 49.34 118 SER A CA 1
ATOM 938 C C . SER A 1 118 ? -2.314 4.963 4.904 1.00 49.34 118 SER A C 1
ATOM 940 O O . SER A 1 118 ? -1.607 5.401 5.807 1.00 49.34 118 SER A O 1
ATOM 942 N N . ALA A 1 119 ? -2.139 5.189 3.594 1.00 54.88 119 ALA A N 1
ATOM 943 C CA . ALA A 1 119 ? -1.300 6.109 2.792 1.00 54.88 119 ALA A CA 1
ATOM 944 C C . ALA A 1 119 ? -0.265 7.089 3.417 1.00 54.88 119 ALA A C 1
ATOM 946 O O . ALA A 1 119 ? 0.603 7.552 2.689 1.00 54.88 119 ALA A O 1
ATOM 947 N N . ASN A 1 120 ? -0.303 7.401 4.712 1.00 61.09 120 ASN A N 1
ATOM 948 C CA . ASN A 1 120 ? 0.515 8.416 5.384 1.00 61.09 120 ASN A CA 1
ATOM 949 C C . ASN A 1 120 ? 1.478 7.851 6.444 1.00 61.09 120 ASN A C 1
ATOM 951 O O . ASN A 1 120 ? 2.028 8.618 7.230 1.00 61.09 120 ASN A O 1
ATOM 955 N N . LEU A 1 121 ? 1.665 6.528 6.527 1.00 76.25 121 LEU A N 1
ATOM 956 C CA . LEU A 1 121 ? 2.580 5.953 7.522 1.00 76.25 121 LEU A CA 1
ATOM 957 C C . LEU A 1 121 ? 4.047 6.305 7.226 1.00 76.25 121 LEU A C 1
ATOM 959 O O . LEU A 1 121 ? 4.825 6.555 8.143 1.00 76.25 121 LEU A O 1
ATOM 963 N N . CYS A 1 122 ? 4.416 6.318 5.945 1.00 79.88 122 CYS A N 1
ATOM 964 C CA . CYS A 1 122 ? 5.764 6.643 5.508 1.00 79.88 122 CYS A CA 1
ATOM 965 C C . CYS A 1 122 ? 5.815 8.048 4.889 1.00 79.88 122 CYS A C 1
ATOM 967 O O . CYS A 1 122 ? 4.849 8.450 4.237 1.00 79.88 122 CYS A O 1
ATOM 969 N N . PRO A 1 123 ? 6.927 8.790 5.066 1.00 82.62 123 PRO A N 1
ATOM 970 C CA . PRO A 1 123 ? 7.117 10.091 4.431 1.00 82.62 123 PRO A CA 1
ATOM 971 C C . PRO A 1 123 ? 7.016 10.012 2.906 1.00 82.62 123 PRO A C 1
ATOM 973 O O . PRO A 1 123 ? 7.159 8.937 2.312 1.00 82.62 123 PRO A O 1
ATOM 976 N N . PHE A 1 124 ? 6.839 11.172 2.265 1.00 82.38 124 PHE A N 1
ATOM 977 C CA . PHE A 1 124 ? 6.906 11.257 0.809 1.00 82.38 124 PHE A CA 1
ATOM 978 C C . PHE A 1 124 ? 8.208 10.626 0.312 1.00 82.38 124 PHE A C 1
ATOM 980 O O . PHE A 1 124 ? 9.296 10.951 0.783 1.00 82.38 124 PHE A O 1
ATOM 987 N N . GLY A 1 125 ? 8.062 9.702 -0.630 1.00 83.00 125 GLY A N 1
ATOM 988 C CA . GLY A 1 125 ? 9.173 9.011 -1.256 1.00 83.00 125 GLY A CA 1
ATOM 989 C C . GLY A 1 125 ? 9.563 7.659 -0.664 1.00 83.00 125 GLY A C 1
ATOM 990 O O . GLY A 1 125 ? 10.451 6.990 -1.182 1.00 83.00 125 GLY A O 1
ATOM 991 N N . TYR A 1 126 ? 8.852 7.205 0.361 1.00 86.38 126 TYR A N 1
ATOM 992 C CA . TYR A 1 126 ? 9.068 5.902 0.978 1.00 86.38 126 TYR A CA 1
ATOM 993 C C . TYR A 1 126 ? 7.887 4.968 0.682 1.00 86.38 126 TYR A C 1
ATOM 995 O O . TYR A 1 126 ? 6.781 5.400 0.338 1.00 86.38 126 TYR A O 1
ATOM 1003 N N . TYR A 1 127 ? 8.114 3.664 0.782 1.00 84.69 127 TYR A N 1
ATOM 1004 C CA . TYR A 1 127 ? 7.055 2.662 0.825 1.00 84.69 127 TYR A CA 1
ATOM 1005 C C . TYR A 1 127 ? 7.199 1.814 2.084 1.00 84.69 127 TYR A C 1
ATOM 1007 O O . TYR A 1 127 ? 8.294 1.618 2.610 1.00 84.69 127 TYR A O 1
ATOM 1015 N N . CYS A 1 128 ? 6.070 1.336 2.592 1.00 83.56 128 CYS A N 1
ATOM 1016 C CA . CYS A 1 128 ? 6.057 0.480 3.764 1.00 83.56 128 CYS A CA 1
ATOM 1017 C C . CYS A 1 128 ? 6.414 -0.952 3.352 1.00 83.56 128 CYS A C 1
ATOM 1019 O O . CYS A 1 128 ? 5.777 -1.520 2.462 1.00 83.56 128 CYS A O 1
ATOM 1021 N N . LYS A 1 129 ? 7.398 -1.543 4.033 1.00 84.31 129 LYS A N 1
ATOM 1022 C CA . LYS A 1 129 ? 7.692 -2.977 3.997 1.00 84.31 129 LYS A CA 1
ATOM 1023 C C . LYS A 1 129 ? 7.560 -3.550 5.404 1.00 84.31 129 LYS A C 1
ATOM 1025 O O . LYS A 1 129 ? 8.041 -2.967 6.375 1.00 84.31 129 LYS A O 1
ATOM 1030 N N . GLN A 1 130 ? 6.920 -4.706 5.515 1.00 78.56 130 GLN A N 1
ATOM 1031 C CA . GLN A 1 130 ? 6.869 -5.446 6.768 1.00 78.56 130 GLN A CA 1
ATOM 1032 C C . GLN A 1 130 ? 8.221 -6.138 7.009 1.00 78.56 130 GLN A C 1
ATOM 1034 O O . GLN A 1 130 ? 8.700 -6.872 6.145 1.00 78.56 130 GLN A O 1
ATOM 1039 N N . GLY A 1 131 ? 8.854 -5.850 8.150 1.00 75.06 131 GLY A N 1
ATOM 1040 C CA . GLY A 1 131 ? 10.059 -6.536 8.620 1.00 75.06 131 GLY A CA 1
ATOM 1041 C C . GLY A 1 131 ? 9.742 -7.872 9.301 1.00 75.06 131 GLY A C 1
ATOM 1042 O O . GLY A 1 131 ? 8.639 -8.403 9.173 1.00 75.06 131 GLY A O 1
ATOM 1043 N N . ASP A 1 132 ? 10.697 -8.399 10.070 1.00 63.31 132 ASP A N 1
ATOM 1044 C CA . ASP A 1 132 ? 10.701 -9.819 10.449 1.00 63.31 132 ASP A CA 1
ATOM 1045 C C . ASP A 1 132 ? 9.581 -10.256 11.407 1.00 63.31 132 ASP A C 1
ATOM 1047 O O . ASP A 1 132 ? 9.209 -11.423 11.388 1.00 63.31 132 ASP A O 1
ATOM 1051 N N . THR A 1 133 ? 8.983 -9.373 12.220 1.00 59.31 133 THR A N 1
ATOM 1052 C CA . THR A 1 133 ? 7.872 -9.784 13.119 1.00 59.31 133 THR A CA 1
ATOM 1053 C C . THR A 1 133 ? 6.948 -8.654 13.588 1.00 59.31 133 THR A C 1
ATOM 1055 O O . THR A 1 133 ? 5.734 -8.865 13.708 1.00 59.31 133 THR A O 1
ATOM 1058 N N . THR A 1 134 ? 7.465 -7.451 13.861 1.00 58.59 134 THR A N 1
ATOM 1059 C CA . THR A 1 134 ? 6.664 -6.308 14.363 1.00 58.59 134 THR A CA 1
ATOM 1060 C C . THR A 1 134 ? 6.987 -4.955 13.765 1.00 58.59 134 THR A C 1
ATOM 1062 O O . THR A 1 134 ? 6.137 -4.067 13.779 1.00 58.59 134 THR A O 1
ATOM 1065 N N . THR A 1 135 ? 8.167 -4.801 13.189 1.00 63.75 135 THR A N 1
ATOM 1066 C CA . THR A 1 135 ? 8.638 -3.527 12.671 1.00 63.75 135 THR A CA 1
ATOM 1067 C C . THR A 1 135 ? 8.099 -3.261 11.271 1.00 63.75 135 THR A C 1
ATOM 1069 O O . THR A 1 135 ? 8.255 -4.058 10.345 1.00 63.75 135 THR A O 1
ATOM 1072 N N . LEU A 1 136 ? 7.445 -2.111 11.124 1.00 74.94 136 LEU A N 1
ATOM 1073 C CA . LEU A 1 136 ? 7.153 -1.517 9.827 1.00 74.94 136 LEU A CA 1
ATOM 1074 C C . LEU A 1 136 ? 8.382 -0.706 9.431 1.00 74.94 136 LEU A C 1
ATOM 1076 O O . LEU A 1 136 ? 8.787 0.197 10.163 1.00 74.94 136 LEU A O 1
ATOM 1080 N N . LEU A 1 137 ? 8.995 -1.058 8.306 1.00 83.38 137 LEU A N 1
ATOM 1081 C CA . LEU A 1 137 ? 10.156 -0.356 7.782 1.00 83.38 137 LEU A CA 1
ATOM 1082 C C . LEU A 1 137 ? 9.704 0.524 6.619 1.00 83.38 137 LEU A C 1
ATOM 1084 O O . LEU A 1 137 ? 9.150 0.030 5.637 1.00 83.38 137 LEU A O 1
ATOM 1088 N N . CYS A 1 138 ? 9.944 1.828 6.722 1.00 84.81 138 CYS A N 1
ATOM 1089 C CA . CYS A 1 138 ? 9.801 2.722 5.583 1.00 84.81 138 CYS A CA 1
ATOM 1090 C C . CYS A 1 138 ? 11.075 2.631 4.749 1.00 84.81 138 CYS A C 1
ATOM 1092 O O . CYS A 1 138 ? 12.137 3.086 5.170 1.00 84.81 138 CYS A O 1
ATOM 1094 N N . ILE A 1 139 ? 10.967 2.011 3.580 1.00 86.25 139 ILE A N 1
ATOM 1095 C CA . ILE A 1 139 ? 12.076 1.863 2.644 1.00 86.25 139 ILE A CA 1
ATOM 1096 C C . ILE A 1 139 ? 11.962 2.970 1.614 1.00 86.25 139 ILE A C 1
ATOM 1098 O O . ILE A 1 139 ? 10.900 3.174 1.027 1.00 86.25 139 ILE A O 1
ATOM 1102 N N . ASP A 1 140 ? 13.055 3.701 1.420 1.00 88.62 140 ASP A N 1
ATOM 1103 C CA . ASP A 1 140 ? 13.144 4.699 0.363 1.00 88.62 140 ASP A CA 1
ATOM 1104 C C . ASP A 1 140 ? 12.916 4.003 -0.984 1.00 88.62 140 ASP A C 1
ATOM 1106 O O . ASP A 1 140 ? 13.555 2.991 -1.302 1.00 88.62 140 ASP A O 1
ATOM 1110 N N . ARG A 1 141 ? 11.976 4.534 -1.771 1.00 88.06 141 ARG A N 1
ATOM 1111 C CA . ARG A 1 141 ? 11.635 3.999 -3.092 1.00 88.06 141 ARG A CA 1
ATOM 1112 C C . ARG A 1 141 ? 12.836 4.013 -4.049 1.00 88.06 141 ARG A C 1
ATOM 1114 O O . ARG A 1 141 ? 12.834 3.235 -4.997 1.00 88.06 141 ARG A O 1
ATOM 1121 N N . CYS A 1 142 ? 13.855 4.827 -3.776 1.00 90.88 142 CYS A N 1
ATOM 1122 C CA . CYS A 1 142 ? 15.100 4.914 -4.535 1.00 90.88 142 CYS A CA 1
ATOM 1123 C C . CYS A 1 142 ? 16.279 4.103 -3.966 1.00 90.88 142 CYS A C 1
ATOM 1125 O O . CYS A 1 142 ? 17.326 4.054 -4.606 1.00 90.88 142 CYS A O 1
ATOM 1127 N N . ASN A 1 143 ? 16.145 3.469 -2.794 1.00 85.62 143 ASN A N 1
ATOM 1128 C CA . ASN A 1 143 ? 17.246 2.718 -2.164 1.00 85.62 143 ASN A CA 1
ATOM 1129 C C . ASN A 1 143 ? 17.415 1.300 -2.738 1.00 85.62 143 ASN A C 1
ATOM 1131 O O . ASN A 1 143 ? 18.492 0.715 -2.695 1.00 85.62 143 ASN A O 1
ATOM 1135 N N . VAL A 1 144 ? 16.358 0.737 -3.321 1.00 74.69 144 VAL A N 1
ATOM 1136 C CA . VAL A 1 144 ? 16.504 -0.443 -4.183 1.00 74.69 144 VAL A CA 1
ATOM 1137 C C . VAL A 1 144 ? 17.063 0.062 -5.511 1.00 74.69 144 VAL A C 1
ATOM 1139 O O . VAL A 1 144 ? 16.692 1.154 -5.926 1.00 74.69 144 VAL A O 1
ATOM 1142 N N . SER A 1 145 ? 17.937 -0.686 -6.183 1.00 73.19 145 SER A N 1
ATOM 1143 C CA . SER A 1 145 ? 18.498 -0.369 -7.508 1.00 73.19 145 SER A CA 1
ATOM 1144 C C . SER A 1 145 ? 17.421 -0.333 -8.611 1.00 73.19 145 SER A C 1
ATOM 1146 O O . SER A 1 145 ? 17.413 -1.112 -9.566 1.00 73.19 145 SER A O 1
ATOM 1148 N N . VAL A 1 146 ? 16.451 0.571 -8.471 1.00 89.19 146 VAL A N 1
ATOM 1149 C CA . VAL A 1 146 ? 15.348 0.771 -9.402 1.00 89.19 146 VAL A CA 1
ATOM 1150 C C . VAL A 1 146 ? 15.905 1.343 -10.694 1.00 89.19 146 VAL A C 1
ATOM 1152 O O . VAL A 1 146 ? 15.511 0.892 -11.757 1.00 89.19 146 VAL A O 1
ATOM 1155 N N . CYS A 1 147 ? 16.873 2.251 -10.634 1.00 93.56 147 CYS A N 1
ATOM 1156 C CA . CYS A 1 147 ? 17.542 2.743 -11.830 1.00 93.56 147 CYS A CA 1
ATOM 1157 C C . CYS A 1 147 ? 18.805 1.923 -12.113 1.00 93.56 147 CYS A C 1
ATOM 1159 O O . CYS A 1 147 ? 19.679 1.789 -11.258 1.00 93.56 147 CYS A O 1
ATOM 1161 N N . GLU A 1 148 ? 18.898 1.373 -13.319 1.00 93.81 148 GLU A N 1
ATOM 1162 C CA . GLU A 1 148 ? 20.070 0.651 -13.807 1.00 93.81 148 GLU A CA 1
ATOM 1163 C C . GLU A 1 148 ? 21.113 1.621 -14.381 1.00 93.81 148 GLU A C 1
ATOM 1165 O O . GLU A 1 148 ? 20.845 2.808 -14.584 1.00 93.81 148 GLU A O 1
ATOM 1170 N N . ASN A 1 149 ? 22.322 1.116 -14.648 1.00 92.50 149 ASN A N 1
ATOM 1171 C CA . ASN A 1 149 ? 23.390 1.846 -15.343 1.00 92.50 149 ASN A CA 1
ATOM 1172 C C . ASN A 1 149 ? 23.716 3.226 -14.734 1.00 92.50 149 ASN A C 1
ATOM 1174 O O . ASN A 1 149 ? 23.935 4.196 -15.458 1.00 92.50 149 ASN A O 1
ATOM 1178 N N . ASN A 1 150 ? 23.748 3.313 -13.398 1.00 91.00 150 ASN A N 1
ATOM 1179 C CA . ASN A 1 150 ? 23.976 4.550 -12.638 1.00 91.00 150 ASN A CA 1
ATOM 1180 C C . ASN A 1 150 ? 22.942 5.659 -12.931 1.00 91.00 150 ASN A C 1
ATOM 1182 O O . ASN A 1 150 ? 23.260 6.849 -12.868 1.00 91.00 150 ASN A O 1
ATOM 1186 N N . GLY A 1 151 ? 21.704 5.280 -13.262 1.00 93.00 151 GLY A N 1
ATOM 1187 C CA . GLY A 1 151 ? 20.580 6.205 -13.365 1.00 93.00 151 GLY A CA 1
ATOM 1188 C C . GLY A 1 151 ? 20.293 6.918 -12.044 1.00 93.00 151 GLY A C 1
ATOM 1189 O O . GLY A 1 151 ? 20.322 6.310 -10.975 1.00 93.00 151 GLY A O 1
ATOM 1190 N N . LEU A 1 152 ? 19.990 8.215 -12.117 1.00 93.56 152 LEU A N 1
ATOM 1191 C CA . LEU A 1 152 ? 19.618 9.002 -10.945 1.00 93.56 152 LEU A CA 1
ATOM 1192 C C . LEU A 1 152 ? 18.126 8.818 -10.660 1.00 93.56 152 LEU A C 1
ATOM 1194 O O . LEU A 1 152 ? 17.283 9.181 -11.481 1.00 93.56 152 LEU A O 1
ATOM 1198 N N . CYS A 1 153 ? 17.817 8.246 -9.500 1.00 94.69 153 CYS A N 1
ATOM 1199 C CA . CYS A 1 153 ? 16.453 8.008 -9.048 1.00 94.69 153 CYS A CA 1
ATOM 1200 C C . CYS A 1 153 ? 15.850 9.262 -8.406 1.00 94.69 153 CYS A C 1
ATOM 1202 O O . CYS A 1 153 ? 16.502 9.932 -7.604 1.00 94.69 153 CYS A O 1
ATOM 1204 N N . TYR A 1 154 ? 14.605 9.577 -8.751 1.00 92.62 154 TYR A N 1
ATOM 1205 C CA . TYR A 1 154 ? 13.814 10.634 -8.128 1.00 92.62 154 TYR A CA 1
ATOM 1206 C C . TYR A 1 154 ? 12.327 10.270 -8.164 1.00 92.62 154 TYR A C 1
ATOM 1208 O O . TYR A 1 154 ? 11.917 9.313 -8.818 1.00 92.62 154 TYR A O 1
ATOM 1216 N N . ILE A 1 155 ? 11.504 11.013 -7.429 1.00 90.38 155 ILE A N 1
ATOM 1217 C CA . ILE A 1 155 ? 10.095 10.667 -7.219 1.00 90.38 155 ILE A CA 1
ATOM 1218 C C . ILE A 1 155 ? 9.237 11.776 -7.804 1.00 90.38 155 ILE A C 1
ATOM 1220 O O . ILE A 1 155 ? 9.393 12.948 -7.452 1.00 90.38 155 ILE A O 1
ATOM 1224 N N . GLY A 1 156 ? 8.361 11.406 -8.738 1.00 87.62 156 GLY A N 1
ATOM 1225 C CA . GLY A 1 156 ? 7.518 12.350 -9.459 1.00 87.62 156 GLY A CA 1
ATOM 1226 C C . GLY A 1 156 ? 6.560 13.062 -8.507 1.00 87.62 156 GLY A C 1
ATOM 1227 O O . GLY A 1 156 ? 5.773 12.421 -7.815 1.00 87.62 156 GLY A O 1
ATOM 1228 N N . HIS A 1 157 ? 6.582 14.395 -8.493 1.00 82.38 157 HIS A N 1
ATOM 1229 C CA . HIS A 1 157 ? 5.746 15.193 -7.587 1.00 82.38 157 HIS A CA 1
ATOM 1230 C C . HIS A 1 157 ? 4.233 14.995 -7.827 1.00 82.38 157 HIS A C 1
ATOM 1232 O O . HIS A 1 157 ? 3.429 15.198 -6.921 1.00 82.38 157 HIS A O 1
ATOM 1238 N N . LEU A 1 158 ? 3.835 14.614 -9.046 1.00 82.75 158 LEU A N 1
ATOM 1239 C CA . LEU A 1 158 ? 2.428 14.444 -9.434 1.00 82.75 158 LEU A CA 1
ATOM 1240 C C . LEU A 1 158 ? 1.967 12.984 -9.395 1.00 82.75 158 LEU A C 1
ATOM 1242 O O . LEU A 1 158 ? 0.881 12.708 -8.898 1.00 82.75 158 LEU A O 1
ATOM 1246 N N . SER A 1 159 ? 2.774 12.055 -9.911 1.00 80.44 159 SER A N 1
ATOM 1247 C CA . SER A 1 159 ? 2.416 10.633 -9.968 1.00 80.44 159 SER A CA 1
ATOM 1248 C C . SER A 1 159 ? 2.741 9.873 -8.683 1.00 80.44 159 SER A C 1
ATOM 1250 O O . SER A 1 159 ? 2.180 8.810 -8.459 1.00 80.44 159 SER A O 1
ATOM 1252 N N . GLN A 1 160 ? 3.643 10.398 -7.841 1.00 79.69 160 GLN A N 1
ATOM 1253 C CA . GLN A 1 160 ? 4.251 9.676 -6.710 1.00 79.69 160 GLN A CA 1
ATOM 1254 C C . GLN A 1 160 ? 4.991 8.385 -7.112 1.00 79.69 160 GLN A C 1
ATOM 1256 O O . GLN A 1 160 ? 5.373 7.580 -6.255 1.00 79.69 160 GLN A O 1
ATOM 1261 N N . ASP A 1 161 ? 5.237 8.207 -8.409 1.00 84.94 161 ASP A N 1
ATOM 1262 C CA . ASP A 1 161 ? 5.972 7.077 -8.959 1.00 84.94 161 ASP A CA 1
ATOM 1263 C C . ASP A 1 161 ? 7.468 7.376 -9.035 1.00 84.94 161 ASP A C 1
ATOM 1265 O O . ASP A 1 161 ? 7.900 8.531 -9.138 1.00 84.94 161 ASP A O 1
ATOM 1269 N N . VAL A 1 162 ? 8.264 6.309 -8.980 1.00 91.44 162 VAL A N 1
ATOM 1270 C CA . VAL A 1 162 ? 9.714 6.386 -9.155 1.00 91.44 162 VAL A CA 1
ATOM 1271 C C . VAL A 1 162 ? 10.028 6.668 -10.617 1.00 91.44 162 VAL A C 1
ATOM 1273 O O . VAL A 1 162 ? 9.514 5.996 -11.508 1.00 91.44 162 VAL A O 1
ATOM 1276 N N . GLN A 1 163 ? 10.888 7.651 -10.858 1.00 93.69 163 GLN A N 1
ATOM 1277 C CA . GLN A 1 163 ? 11.379 8.012 -12.179 1.00 93.69 163 GLN A CA 1
ATOM 1278 C C . GLN A 1 163 ? 12.908 7.984 -12.190 1.00 93.69 163 GLN A C 1
ATOM 1280 O O . GLN A 1 163 ? 13.567 8.361 -11.218 1.00 93.69 163 GLN A O 1
ATOM 1285 N N . CYS A 1 164 ? 13.477 7.541 -13.310 1.00 94.88 164 CYS A N 1
ATOM 1286 C CA . CYS A 1 164 ? 14.919 7.463 -13.501 1.00 94.88 164 CYS A CA 1
ATOM 1287 C C . CYS A 1 164 ? 15.384 8.500 -14.521 1.00 94.88 164 CYS A C 1
ATOM 1289 O O . CYS A 1 164 ? 14.824 8.633 -15.609 1.00 94.88 164 CYS A O 1
ATOM 1291 N N . LYS A 1 165 ? 16.441 9.238 -14.178 1.00 95.06 165 LYS A N 1
ATOM 1292 C CA . LYS A 1 165 ? 17.155 10.114 -15.107 1.00 95.06 165 LYS A CA 1
ATOM 1293 C C . LYS A 1 165 ? 18.404 9.392 -15.589 1.00 95.06 165 LYS A C 1
ATOM 1295 O O . LYS A 1 165 ? 19.341 9.177 -14.820 1.00 95.06 165 LYS A O 1
ATOM 1300 N N . CYS A 1 166 ? 18.404 9.023 -16.863 1.00 95.56 166 CYS A N 1
ATOM 1301 C CA . CYS A 1 166 ? 19.469 8.219 -17.443 1.00 95.56 166 CYS A CA 1
ATOM 1302 C C . CYS A 1 166 ? 20.699 9.063 -17.785 1.00 95.56 166 CYS A C 1
ATOM 1304 O O . CYS A 1 166 ? 20.551 10.135 -18.383 1.00 95.56 166 CYS A O 1
ATOM 1306 N N . PRO A 1 167 ? 21.910 8.615 -17.409 1.00 93.75 167 PRO A N 1
ATOM 1307 C CA . PRO A 1 167 ? 23.127 9.331 -17.737 1.00 93.75 167 PRO A CA 1
ATOM 1308 C C . PRO A 1 167 ? 23.445 9.204 -19.229 1.00 93.75 167 PRO A C 1
ATOM 1310 O O . PRO A 1 167 ? 23.095 8.224 -19.891 1.00 93.75 167 PRO A O 1
ATOM 1313 N N . ILE A 1 168 ? 24.159 10.204 -19.737 1.00 91.50 168 ILE A N 1
ATOM 1314 C CA . ILE A 1 168 ? 24.841 10.147 -21.027 1.00 91.50 168 ILE A CA 1
ATOM 1315 C C . ILE A 1 168 ? 26.313 9.929 -20.690 1.00 91.50 168 ILE A C 1
ATOM 1317 O O . ILE A 1 168 ? 26.922 10.790 -20.056 1.00 91.50 168 ILE A O 1
ATOM 1321 N N . SER A 1 169 ? 26.857 8.768 -21.046 1.00 86.25 169 SER A N 1
ATOM 1322 C CA . SER A 1 169 ? 28.286 8.479 -20.897 1.00 86.25 169 SER A CA 1
ATOM 1323 C C . SER A 1 169 ? 28.954 8.420 -22.267 1.00 86.25 169 SER A C 1
ATOM 1325 O O . SER A 1 169 ? 28.275 8.281 -23.284 1.00 86.25 169 SER A O 1
ATOM 1327 N N . ASP A 1 170 ? 30.277 8.575 -22.314 1.00 78.31 170 ASP A N 1
ATOM 1328 C CA . ASP A 1 170 ? 31.041 8.713 -23.558 1.00 78.31 170 ASP A CA 1
ATOM 1329 C C . ASP A 1 170 ? 30.721 7.601 -24.578 1.00 78.31 170 ASP A C 1
ATOM 1331 O O . ASP A 1 170 ? 31.157 6.456 -24.456 1.00 78.31 170 ASP A O 1
ATOM 1335 N N . GLY A 1 171 ? 29.925 7.949 -25.597 1.00 80.75 171 GLY A N 1
ATOM 1336 C CA . GLY A 1 171 ? 29.508 7.053 -26.683 1.00 80.75 171 GLY A CA 1
ATOM 1337 C C . GLY A 1 171 ? 28.274 6.183 -26.404 1.00 80.75 171 GLY A C 1
ATOM 1338 O O . GLY 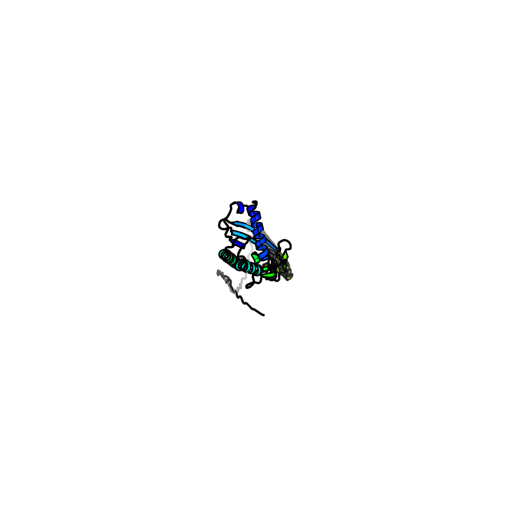A 1 171 ? 27.923 5.340 -27.231 1.00 80.75 171 GLY A O 1
ATOM 1339 N N . ALA A 1 172 ? 27.585 6.356 -25.274 1.00 87.44 172 ALA A N 1
ATOM 1340 C CA . ALA A 1 172 ? 26.356 5.628 -24.979 1.00 87.44 172 ALA A CA 1
ATOM 1341 C C . ALA A 1 172 ? 25.298 6.502 -24.297 1.00 87.44 172 ALA A C 1
ATOM 1343 O O . ALA A 1 172 ? 25.551 7.208 -23.323 1.00 87.44 172 ALA A O 1
ATOM 1344 N N . VAL A 1 173 ? 24.069 6.396 -24.792 1.00 92.38 173 VAL A N 1
ATOM 1345 C CA . VAL A 1 173 ? 22.883 6.972 -24.164 1.00 92.38 173 VAL A CA 1
ATOM 1346 C C . VAL A 1 173 ? 22.067 5.823 -23.594 1.00 92.38 173 VAL A C 1
ATOM 1348 O O . VAL A 1 173 ? 21.703 4.889 -24.310 1.00 92.38 173 VAL A O 1
ATOM 1351 N N . PHE A 1 174 ? 21.790 5.874 -22.296 1.00 94.12 174 PHE A N 1
ATOM 1352 C CA . PHE A 1 174 ? 20.888 4.924 -21.656 1.00 94.12 174 PHE A CA 1
ATOM 1353 C C . PHE A 1 174 ? 19.452 5.449 -21.743 1.00 94.12 174 PHE A C 1
ATOM 1355 O O . PHE A 1 174 ? 19.201 6.638 -21.559 1.00 94.12 174 PHE A O 1
ATOM 1362 N N . THR A 1 175 ? 18.508 4.569 -22.064 1.00 93.31 175 THR A N 1
ATOM 1363 C CA . THR A 1 175 ? 17.092 4.894 -22.291 1.00 93.31 175 THR A CA 1
ATOM 1364 C C . THR A 1 175 ? 16.179 3.857 -21.626 1.00 93.31 175 THR A C 1
ATOM 1366 O O . THR A 1 175 ? 16.635 2.785 -21.220 1.00 93.31 175 THR A O 1
ATOM 1369 N N . GLY A 1 176 ? 14.886 4.176 -21.523 1.00 93.69 176 GLY A N 1
ATOM 1370 C CA . GLY A 1 176 ? 13.868 3.359 -20.853 1.00 93.69 176 GLY A CA 1
ATOM 1371 C C . GLY A 1 176 ? 13.574 3.820 -19.424 1.00 93.69 176 GLY A C 1
ATOM 1372 O O . GLY A 1 176 ? 14.351 4.573 -18.840 1.00 93.69 176 GLY A O 1
ATOM 1373 N N . ASP A 1 177 ? 12.459 3.351 -18.861 1.00 91.88 177 ASP A N 1
ATOM 1374 C CA . ASP A 1 177 ? 11.945 3.798 -17.552 1.00 91.88 177 ASP A CA 1
ATOM 1375 C C . ASP A 1 177 ? 12.921 3.566 -16.391 1.00 91.88 177 ASP A C 1
ATOM 1377 O O . ASP A 1 177 ? 12.885 4.282 -15.392 1.00 91.88 177 ASP A O 1
ATOM 1381 N N . ARG A 1 178 ? 13.816 2.580 -16.533 1.00 94.38 178 ARG A N 1
ATOM 1382 C CA . ARG A 1 178 ? 14.852 2.217 -15.559 1.00 94.38 178 ARG A CA 1
ATOM 1383 C C . ARG A 1 178 ? 16.268 2.407 -16.102 1.00 94.38 178 ARG A C 1
ATOM 1385 O O . ARG A 1 178 ? 17.211 1.942 -15.476 1.00 94.38 178 ARG A O 1
ATOM 1392 N N . CYS A 1 179 ? 16.444 3.069 -17.247 1.00 94.81 179 CYS A N 1
ATOM 1393 C CA . CYS A 1 179 ? 17.741 3.208 -17.923 1.00 94.81 179 CYS A CA 1
ATOM 1394 C C . CYS A 1 179 ? 18.385 1.878 -18.345 1.00 94.81 179 CYS A C 1
ATOM 1396 O O . CYS A 1 179 ? 19.607 1.776 -18.450 1.00 94.81 179 CYS A O 1
ATOM 1398 N N . GLN A 1 180 ? 17.567 0.860 -18.603 1.00 94.88 180 GLN A N 1
ATOM 1399 C CA . GLN A 1 180 ? 18.003 -0.496 -18.937 1.00 94.88 180 GLN A CA 1
ATOM 1400 C C . GLN A 1 180 ? 18.554 -0.626 -20.368 1.00 94.88 180 GLN A C 1
ATOM 1402 O O . GLN A 1 180 ? 19.375 -1.496 -20.655 1.00 94.88 180 GLN A O 1
ATOM 1407 N N . THR A 1 181 ? 18.129 0.243 -21.290 1.00 93.94 181 THR A N 1
ATOM 1408 C CA . THR A 1 181 ? 18.474 0.117 -22.710 1.00 93.94 181 THR A CA 1
ATOM 1409 C C . THR A 1 181 ? 19.672 0.990 -23.044 1.00 93.94 181 THR A C 1
ATOM 1411 O O . THR A 1 181 ? 19.552 2.211 -23.157 1.00 93.94 181 THR A O 1
ATOM 1414 N N . LYS A 1 182 ? 20.830 0.367 -23.268 1.00 92.38 182 LYS A N 1
ATOM 1415 C CA . LYS A 1 182 ? 22.030 1.052 -23.757 1.00 92.38 182 LYS A CA 1
ATOM 1416 C C . LYS A 1 182 ? 21.961 1.231 -25.271 1.00 92.38 182 LYS A C 1
ATOM 1418 O O . LYS A 1 182 ? 22.055 0.263 -26.023 1.00 92.38 182 LYS A O 1
ATOM 1423 N N . GLN A 1 183 ? 21.861 2.471 -25.725 1.00 89.75 183 GLN A N 1
ATOM 1424 C CA . GLN A 1 183 ? 22.040 2.828 -27.125 1.00 89.75 183 GLN A CA 1
ATOM 1425 C C . GLN A 1 183 ? 23.462 3.335 -27.300 1.00 89.75 183 GLN A C 1
ATOM 1427 O O . GLN A 1 183 ? 23.831 4.388 -26.782 1.00 89.75 183 GLN A O 1
ATOM 1432 N N . VAL A 1 184 ? 24.285 2.563 -28.006 1.00 85.75 184 VAL A N 1
ATOM 1433 C CA . VAL A 1 184 ? 25.611 3.030 -28.406 1.00 85.75 184 VAL A CA 1
ATOM 1434 C C . VAL A 1 184 ? 25.377 4.120 -29.438 1.00 85.75 184 VAL A C 1
ATOM 1436 O O . VAL A 1 184 ? 25.008 3.841 -30.580 1.00 85.75 184 VAL A O 1
ATOM 1439 N N . VAL A 1 185 ? 25.541 5.373 -29.020 1.00 79.31 185 VAL A N 1
ATOM 1440 C CA . VAL A 1 185 ? 25.627 6.464 -29.974 1.00 79.31 185 VAL A CA 1
ATOM 1441 C C . VAL A 1 185 ? 26.966 6.245 -30.633 1.00 79.31 185 VAL A C 1
ATOM 1443 O O . VAL A 1 185 ? 28.011 6.528 -30.050 1.00 79.31 185 VAL A O 1
ATOM 1446 N N . MET A 1 186 ? 26.929 5.684 -31.841 1.00 63.91 186 MET A N 1
ATOM 1447 C CA . MET A 1 186 ? 28.059 5.767 -32.743 1.00 63.91 186 MET A CA 1
ATOM 1448 C C . MET A 1 186 ? 28.242 7.253 -33.030 1.00 63.91 186 MET A C 1
ATOM 1450 O O . MET A 1 186 ? 27.736 7.786 -34.016 1.00 63.91 186 MET A O 1
ATOM 1454 N N . THR A 1 187 ? 28.946 7.945 -32.135 1.00 57.75 187 THR A N 1
ATOM 1455 C CA . THR A 1 187 ? 29.720 9.099 -32.534 1.00 57.75 187 THR A CA 1
ATOM 1456 C C . THR A 1 187 ? 30.564 8.542 -33.659 1.00 57.75 187 THR A C 1
ATOM 1458 O O . THR A 1 187 ? 31.363 7.623 -33.468 1.00 57.75 187 THR A O 1
ATOM 1461 N N . ILE A 1 188 ? 30.242 8.956 -34.882 1.00 56.59 188 ILE A N 1
ATOM 1462 C CA . ILE A 1 188 ? 31.056 8.662 -36.046 1.00 56.59 188 ILE A CA 1
ATOM 1463 C C . ILE A 1 188 ? 32.379 9.322 -35.703 1.00 56.59 188 ILE A C 1
ATOM 1465 O O . ILE A 1 188 ? 32.558 10.524 -35.873 1.00 56.59 188 ILE A O 1
ATOM 1469 N N . GLN A 1 189 ? 33.246 8.535 -35.074 1.00 57.38 189 GLN A N 1
ATOM 1470 C CA . GLN A 1 189 ? 34.573 8.921 -34.669 1.00 57.38 189 GLN A CA 1
ATOM 1471 C C . GLN A 1 189 ? 35.184 9.500 -35.936 1.00 57.38 189 GLN A C 1
ATOM 1473 O O . GLN A 1 189 ? 35.137 8.840 -36.977 1.00 57.38 189 GLN A O 1
ATOM 1478 N N . GLU A 1 190 ? 35.667 10.741 -35.885 1.00 58.00 190 GLU A N 1
ATOM 1479 C CA . GLU A 1 190 ? 36.015 11.548 -37.067 1.00 58.00 190 GLU A CA 1
ATOM 1480 C C . GLU A 1 190 ? 36.910 10.808 -38.086 1.00 58.00 190 GLU A C 1
ATOM 1482 O O . GLU A 1 190 ? 36.926 11.133 -39.270 1.00 58.00 190 GLU A O 1
ATOM 1487 N N . ARG A 1 191 ? 37.591 9.735 -37.660 1.00 56.81 191 ARG A N 1
ATOM 1488 C CA . ARG A 1 191 ? 38.342 8.800 -38.508 1.00 56.81 191 ARG A CA 1
ATOM 1489 C C . ARG A 1 191 ? 37.514 8.088 -39.590 1.00 56.81 191 ARG A C 1
ATOM 1491 O O . ARG A 1 191 ? 38.040 7.869 -40.677 1.00 56.81 191 ARG A O 1
ATOM 1498 N N . ASN A 1 192 ? 36.244 7.755 -39.354 1.00 61.69 192 ASN A N 1
ATOM 1499 C CA . ASN A 1 192 ? 35.423 7.044 -40.348 1.00 61.69 192 ASN A CA 1
ATOM 1500 C C . ASN A 1 192 ? 34.867 7.974 -41.437 1.00 61.69 192 ASN A C 1
ATOM 1502 O O . ASN A 1 192 ? 34.609 7.522 -42.552 1.00 61.69 192 ASN A O 1
ATOM 1506 N N . LEU A 1 193 ? 34.757 9.279 -41.160 1.00 71.44 193 LEU A N 1
ATOM 1507 C CA . LEU A 1 193 ? 34.382 10.274 -42.167 1.00 71.44 193 LEU A CA 1
ATOM 1508 C C . LEU A 1 193 ? 35.441 10.352 -43.282 1.00 71.44 193 LEU A C 1
ATOM 1510 O O . LEU A 1 193 ? 35.099 10.397 -44.464 1.00 71.44 193 LEU A O 1
ATOM 1514 N N . TYR A 1 194 ? 36.726 10.276 -42.920 1.00 73.94 194 TYR A N 1
ATOM 1515 C CA . TYR A 1 194 ? 37.829 10.277 -43.885 1.00 73.94 194 TYR A CA 1
ATOM 1516 C C . TYR A 1 194 ? 37.800 9.070 -44.829 1.00 73.94 194 TYR A C 1
ATOM 1518 O O . TYR A 1 194 ? 38.083 9.233 -46.015 1.00 73.94 194 TYR A O 1
ATOM 1526 N N . LEU A 1 195 ? 37.414 7.882 -44.349 1.00 73.19 195 LEU A N 1
ATOM 1527 C CA . LEU A 1 195 ? 37.309 6.688 -45.199 1.00 73.19 195 LEU A CA 1
ATOM 1528 C C . LEU A 1 195 ? 36.188 6.813 -46.239 1.00 73.19 195 LEU A C 1
ATOM 1530 O O . LEU A 1 195 ? 36.380 6.424 -47.391 1.00 73.19 195 LEU A O 1
ATOM 1534 N N . ILE A 1 196 ? 35.049 7.405 -45.868 1.00 76.44 196 ILE A N 1
ATOM 1535 C CA . ILE A 1 196 ? 33.925 7.619 -46.793 1.00 76.44 196 ILE A CA 1
ATOM 1536 C C . ILE A 1 196 ? 34.301 8.658 -47.859 1.00 76.44 196 ILE A C 1
ATOM 1538 O O . ILE A 1 196 ? 34.086 8.433 -49.054 1.00 76.44 196 ILE A O 1
ATOM 1542 N N . ILE A 1 197 ? 34.922 9.770 -47.450 1.00 80.00 197 ILE A N 1
ATOM 1543 C CA . ILE A 1 197 ? 35.350 10.825 -48.378 1.00 80.00 197 ILE A CA 1
ATOM 1544 C C . ILE A 1 197 ? 36.435 10.296 -49.328 1.00 80.00 197 ILE A C 1
ATOM 1546 O O . ILE A 1 197 ? 36.295 10.434 -50.545 1.00 80.00 197 ILE A O 1
ATOM 1550 N N . ALA A 1 198 ? 37.464 9.617 -48.812 1.00 81.44 198 ALA A N 1
ATOM 1551 C CA . ALA A 1 198 ? 38.535 9.046 -49.631 1.00 81.44 198 ALA A CA 1
ATOM 1552 C C . ALA A 1 198 ? 38.019 7.970 -50.605 1.00 81.44 198 ALA A C 1
ATOM 1554 O O . ALA A 1 198 ? 38.416 7.953 -51.774 1.00 81.44 198 ALA A O 1
ATOM 1555 N N . GLY A 1 199 ? 37.085 7.122 -50.159 1.00 84.44 199 GLY A N 1
ATOM 1556 C CA . GLY A 1 199 ? 36.451 6.108 -51.002 1.00 84.44 199 GLY A CA 1
ATOM 1557 C C . GLY A 1 199 ? 35.667 6.709 -52.173 1.00 84.44 199 GLY A C 1
ATOM 1558 O O . GLY A 1 199 ? 35.771 6.218 -53.299 1.00 84.44 199 GLY A O 1
ATOM 1559 N N . SER A 1 200 ? 34.944 7.811 -51.943 1.00 88.38 200 SER A N 1
ATOM 1560 C CA . SER A 1 200 ? 34.165 8.483 -52.995 1.00 88.38 200 SER A CA 1
ATOM 1561 C C . SER A 1 200 ? 35.047 9.066 -54.107 1.00 88.38 200 SER A C 1
ATOM 1563 O O . SER A 1 200 ? 34.752 8.899 -55.294 1.00 88.38 200 SER A O 1
ATOM 1565 N N . ILE A 1 201 ? 36.177 9.676 -53.732 1.00 91.06 201 ILE A N 1
ATOM 1566 C CA . ILE A 1 201 ? 37.129 10.275 -54.671 1.00 91.06 201 ILE A CA 1
ATOM 1567 C C . ILE A 1 201 ? 37.786 9.178 -55.518 1.00 91.06 201 ILE A C 1
ATOM 1569 O O . ILE A 1 201 ? 37.821 9.278 -56.746 1.00 91.06 201 ILE A O 1
ATOM 1573 N N . PHE A 1 202 ? 38.250 8.096 -54.887 1.00 90.00 202 PHE A N 1
ATOM 1574 C CA . PHE A 1 202 ? 38.886 6.982 -55.595 1.00 90.00 202 PHE A CA 1
ATOM 1575 C C . PHE A 1 202 ? 37.921 6.269 -56.556 1.00 90.00 202 PHE A C 1
ATOM 1577 O O . PHE A 1 202 ? 38.292 5.961 -57.692 1.00 90.00 202 PHE A O 1
ATOM 1584 N N . GLY A 1 203 ? 36.659 6.088 -56.151 1.00 91.19 203 GLY A N 1
ATOM 1585 C CA . GLY A 1 203 ? 35.614 5.536 -57.016 1.00 91.19 203 GLY A CA 1
ATOM 1586 C C . GLY A 1 203 ? 35.385 6.375 -58.277 1.00 91.19 203 GLY A C 1
ATOM 1587 O O . GLY A 1 203 ? 35.335 5.830 -59.383 1.00 91.19 203 GLY A O 1
ATOM 1588 N N . ALA A 1 204 ? 35.331 7.704 -58.143 1.00 92.88 204 ALA A N 1
ATOM 1589 C CA . ALA A 1 204 ? 35.185 8.609 -59.284 1.00 92.88 204 ALA A CA 1
ATOM 1590 C C . ALA A 1 204 ? 36.381 8.531 -60.255 1.00 92.88 204 ALA A C 1
ATOM 1592 O O . ALA A 1 204 ? 36.189 8.522 -61.477 1.00 92.88 204 ALA A O 1
ATOM 1593 N N . PHE A 1 205 ? 37.607 8.407 -59.732 1.00 93.81 205 PHE A N 1
ATOM 1594 C CA . PHE A 1 205 ? 38.808 8.240 -60.556 1.00 93.81 205 PHE A CA 1
ATOM 1595 C C . PHE A 1 205 ? 38.795 6.940 -61.365 1.00 93.81 205 PHE A C 1
ATOM 1597 O O . PHE A 1 205 ? 39.098 6.971 -62.561 1.00 93.81 205 PHE A O 1
ATOM 1604 N N . ILE A 1 206 ? 38.391 5.817 -60.761 1.00 94.69 206 ILE A N 1
ATOM 1605 C CA . ILE A 1 206 ? 38.298 4.530 -61.469 1.00 94.69 206 ILE A CA 1
ATOM 1606 C C . ILE A 1 206 ? 37.282 4.612 -62.613 1.00 94.69 206 ILE A C 1
ATOM 1608 O O . ILE A 1 206 ? 37.588 4.213 -63.738 1.00 94.69 206 ILE A O 1
ATOM 1612 N N . VAL A 1 207 ? 36.094 5.172 -62.363 1.00 94.81 207 VAL A N 1
ATOM 1613 C CA . VAL A 1 207 ? 35.050 5.297 -63.395 1.00 94.81 207 VAL A CA 1
ATOM 1614 C C . VAL A 1 207 ? 35.521 6.188 -64.550 1.00 94.81 207 VAL A C 1
ATOM 1616 O O . VAL A 1 207 ? 35.372 5.816 -65.717 1.00 94.81 207 VAL A O 1
ATOM 1619 N N . SER A 1 208 ? 36.155 7.324 -64.246 1.00 92.88 208 SER A N 1
ATOM 1620 C CA . SER A 1 208 ? 36.727 8.227 -65.256 1.00 92.88 208 SER A CA 1
ATOM 1621 C C . SER A 1 208 ? 37.812 7.545 -66.105 1.00 92.88 208 SER A C 1
ATOM 1623 O O . SER A 1 208 ? 37.827 7.664 -67.338 1.00 92.88 208 SER A O 1
ATOM 1625 N N . PHE A 1 209 ? 38.683 6.756 -65.469 1.00 94.88 209 PHE A N 1
ATOM 1626 C CA . PHE A 1 209 ? 39.731 6.003 -66.157 1.00 94.88 209 PHE A CA 1
ATOM 1627 C C . PHE A 1 209 ? 39.149 4.950 -67.112 1.00 94.88 209 PHE A C 1
ATOM 1629 O O . PHE A 1 209 ? 39.527 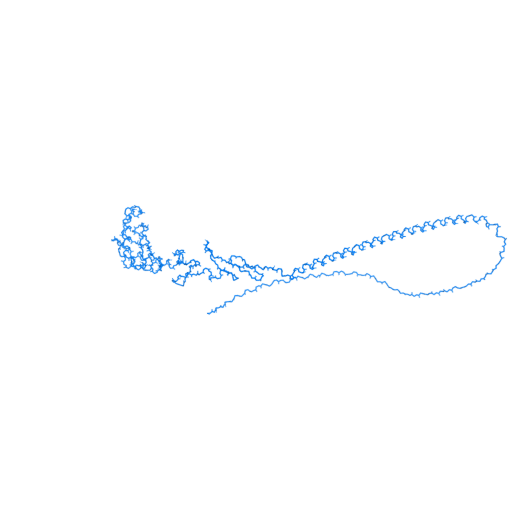4.903 -68.287 1.00 94.88 209 PHE A O 1
ATOM 1636 N N . VAL A 1 210 ? 38.171 4.159 -66.655 1.00 95.25 210 VAL A N 1
ATOM 1637 C CA . VAL A 1 210 ? 37.496 3.146 -67.485 1.00 95.25 210 VAL A CA 1
ATOM 1638 C C . VAL A 1 210 ? 36.806 3.794 -68.689 1.00 95.25 210 VAL A C 1
ATOM 1640 O O . VAL A 1 210 ? 36.986 3.332 -69.819 1.00 95.25 210 VAL A O 1
ATOM 1643 N N . LEU A 1 211 ? 36.087 4.904 -68.490 1.00 94.44 211 LEU A N 1
ATOM 1644 C CA . LEU A 1 211 ? 35.450 5.647 -69.584 1.00 94.44 211 LEU A CA 1
ATOM 1645 C C . LEU A 1 211 ? 36.473 6.139 -70.613 1.00 94.44 211 LEU A C 1
ATOM 1647 O O . LEU A 1 211 ? 36.260 5.986 -71.820 1.00 94.44 211 LEU A O 1
ATOM 1651 N N . THR A 1 212 ? 37.610 6.663 -70.154 1.00 94.12 212 THR A N 1
ATOM 1652 C CA . THR A 1 212 ? 38.692 7.136 -71.028 1.00 94.12 212 THR A CA 1
ATOM 1653 C C . THR A 1 212 ? 39.256 5.998 -71.881 1.00 94.12 212 THR A C 1
ATOM 1655 O O . THR A 1 212 ? 39.343 6.122 -73.109 1.00 94.12 212 THR A O 1
ATOM 1658 N N . VAL A 1 213 ? 39.557 4.847 -71.271 1.00 94.81 213 VAL A N 1
ATOM 1659 C CA . VAL A 1 213 ? 40.028 3.645 -71.982 1.00 94.81 213 VAL A CA 1
ATOM 1660 C C . VAL A 1 213 ? 38.981 3.151 -72.986 1.00 94.81 213 VAL A C 1
ATOM 1662 O O . VAL A 1 213 ? 39.315 2.850 -74.139 1.00 94.81 213 VAL A O 1
ATOM 1665 N N . CYS A 1 214 ? 37.700 3.126 -72.608 1.00 93.25 214 CYS A N 1
ATOM 1666 C CA . CYS A 1 214 ? 36.601 2.760 -73.502 1.00 93.25 214 CYS A CA 1
ATOM 1667 C C . CYS A 1 214 ? 36.502 3.694 -74.721 1.00 93.25 214 CYS A C 1
ATOM 1669 O O . CYS A 1 214 ? 36.336 3.212 -75.849 1.00 93.25 214 CYS A O 1
ATOM 1671 N N . ILE A 1 215 ? 36.642 5.010 -74.528 1.00 94.44 215 ILE A N 1
ATOM 1672 C CA . ILE A 1 215 ? 36.617 6.003 -75.613 1.00 94.44 215 ILE A CA 1
ATOM 1673 C C . ILE A 1 215 ? 37.809 5.803 -76.558 1.00 94.44 215 ILE A C 1
ATOM 1675 O O . ILE A 1 215 ? 37.619 5.762 -77.780 1.00 94.44 215 ILE A O 1
ATOM 1679 N N . ILE A 1 216 ? 39.020 5.620 -76.022 1.00 93.25 216 ILE A N 1
ATOM 1680 C CA . ILE A 1 216 ? 40.232 5.370 -76.822 1.00 93.25 216 ILE A CA 1
ATOM 1681 C C . ILE A 1 216 ? 40.065 4.092 -77.655 1.00 93.25 216 ILE A C 1
ATOM 1683 O O . ILE A 1 216 ? 40.318 4.096 -78.865 1.00 93.25 216 ILE A O 1
ATOM 1687 N N . ASN A 1 217 ? 39.566 3.014 -77.050 1.00 90.06 217 ASN A N 1
ATOM 1688 C CA . ASN A 1 217 ? 39.347 1.743 -77.739 1.00 90.06 217 ASN A CA 1
ATOM 1689 C C . ASN A 1 217 ? 38.262 1.839 -78.820 1.00 90.06 217 ASN A C 1
ATOM 1691 O O . ASN A 1 217 ? 38.433 1.287 -79.913 1.00 90.06 217 ASN A O 1
ATOM 1695 N N . ARG A 1 218 ? 37.178 2.589 -78.577 1.00 91.06 218 ARG A N 1
ATOM 1696 C CA . ARG A 1 218 ? 36.160 2.877 -79.603 1.00 91.06 218 ARG A CA 1
ATOM 1697 C C . ARG A 1 218 ? 36.753 3.650 -80.781 1.00 91.06 218 ARG A C 1
ATOM 1699 O O . ARG A 1 218 ? 36.548 3.239 -81.925 1.00 91.06 218 ARG A O 1
ATOM 1706 N N . LYS A 1 219 ? 37.545 4.699 -80.527 1.00 88.75 219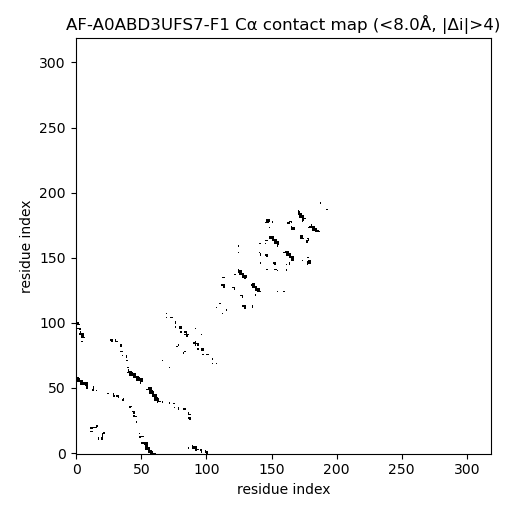 LYS A N 1
ATOM 1707 C CA . LYS A 1 219 ? 38.219 5.470 -81.589 1.00 88.75 219 LYS A CA 1
ATOM 1708 C C . LYS A 1 219 ? 39.182 4.602 -82.403 1.00 88.75 219 LYS A C 1
ATOM 1710 O O . LYS A 1 219 ? 39.131 4.635 -83.633 1.00 88.75 219 LYS A O 1
ATOM 1715 N N . ARG A 1 220 ? 39.989 3.757 -81.746 1.00 87.69 220 ARG A N 1
ATOM 1716 C CA . ARG A 1 220 ? 40.893 2.805 -82.421 1.00 87.69 220 ARG A CA 1
ATOM 1717 C C . ARG A 1 220 ? 40.136 1.826 -83.323 1.00 87.69 220 ARG A C 1
ATOM 1719 O O . ARG A 1 220 ? 40.568 1.590 -84.449 1.00 87.69 220 ARG A O 1
ATOM 1726 N N . LYS A 1 221 ? 38.990 1.291 -82.879 1.00 83.94 221 LYS A N 1
ATOM 1727 C CA . LYS A 1 221 ? 38.154 0.398 -83.707 1.00 83.94 221 LYS A CA 1
ATOM 1728 C C . LYS A 1 221 ? 37.607 1.105 -84.952 1.00 83.94 221 LYS A C 1
ATOM 1730 O O . LYS A 1 221 ? 37.618 0.516 -86.031 1.00 83.94 221 LYS A O 1
ATOM 1735 N N . ILE A 1 222 ? 37.168 2.358 -84.829 1.00 84.56 222 ILE A N 1
ATOM 1736 C CA . ILE A 1 222 ? 36.661 3.145 -85.968 1.00 84.56 222 ILE A CA 1
ATOM 1737 C C . ILE A 1 222 ? 37.787 3.454 -86.964 1.00 84.56 222 ILE A C 1
ATOM 1739 O O . ILE A 1 222 ? 37.596 3.281 -88.166 1.00 84.56 222 ILE A O 1
ATOM 1743 N N . LEU A 1 223 ? 38.969 3.847 -86.479 1.00 82.25 223 LEU A N 1
ATOM 1744 C CA . LEU A 1 223 ? 40.144 4.097 -87.322 1.00 82.25 223 LEU A CA 1
ATOM 1745 C C . LEU A 1 223 ? 40.569 2.843 -88.096 1.00 82.25 223 LEU A C 1
ATOM 1747 O O . LEU A 1 223 ? 40.773 2.922 -89.305 1.00 82.25 223 LEU A O 1
ATOM 1751 N N . LYS A 1 224 ? 40.606 1.673 -87.440 1.00 81.56 224 LYS A N 1
ATOM 1752 C CA . LYS A 1 224 ? 40.897 0.396 -88.115 1.00 81.56 224 LYS A CA 1
ATOM 1753 C C . LYS A 1 224 ? 39.876 0.068 -89.213 1.00 81.56 224 LYS A C 1
ATOM 1755 O O . LYS A 1 224 ? 40.279 -0.358 -90.291 1.00 81.56 224 LYS A O 1
ATOM 1760 N N . LYS A 1 225 ? 38.577 0.312 -88.979 1.00 79.38 225 LYS A N 1
ATOM 1761 C CA . LYS A 1 225 ? 37.531 0.130 -90.006 1.00 79.38 225 LYS A CA 1
ATOM 1762 C C . LYS A 1 225 ? 37.684 1.100 -91.183 1.00 79.38 225 LYS A C 1
ATOM 1764 O O . LYS A 1 225 ? 37.498 0.696 -92.323 1.00 79.38 225 LYS A O 1
ATOM 1769 N N . LYS A 1 226 ? 38.038 2.366 -90.935 1.00 76.88 226 LYS A N 1
ATOM 1770 C CA . LYS A 1 226 ? 38.279 3.341 -92.016 1.00 76.88 226 LYS A CA 1
ATOM 1771 C C . LYS A 1 226 ? 39.510 2.975 -92.852 1.00 76.88 226 LYS A C 1
ATOM 1773 O O . LYS A 1 226 ? 39.465 3.079 -94.074 1.00 76.88 226 LYS A O 1
ATOM 1778 N N . LEU A 1 227 ? 40.576 2.493 -92.211 1.00 78.31 227 LEU A N 1
ATOM 1779 C CA . LEU A 1 227 ? 41.797 2.069 -92.898 1.00 78.31 227 LEU A CA 1
ATOM 1780 C C . LEU A 1 227 ? 41.554 0.853 -93.808 1.00 78.31 227 LEU A C 1
ATOM 1782 O O . LEU A 1 227 ? 42.013 0.846 -94.948 1.00 78.31 227 LEU A O 1
ATOM 1786 N N . SER A 1 228 ? 40.786 -0.144 -93.349 1.00 75.69 228 SER A N 1
ATOM 1787 C CA . SER A 1 228 ? 40.476 -1.327 -94.165 1.00 75.69 228 SER A CA 1
ATOM 1788 C C . SER A 1 228 ? 39.581 -1.016 -95.372 1.00 75.69 228 SER A C 1
ATOM 1790 O O . SER A 1 228 ? 39.738 -1.642 -96.420 1.00 75.69 228 SER A O 1
ATOM 1792 N N . ILE A 1 229 ? 38.686 -0.027 -95.269 1.00 74.56 229 ILE A N 1
ATOM 1793 C CA . ILE A 1 229 ? 37.863 0.439 -96.398 1.00 74.56 229 ILE A CA 1
ATOM 1794 C C . ILE A 1 229 ? 38.729 1.143 -97.456 1.00 74.56 229 ILE A C 1
ATOM 1796 O O . ILE A 1 229 ? 38.599 0.842 -98.642 1.00 74.56 229 ILE A O 1
ATOM 1800 N N . ASN A 1 230 ? 39.659 2.014 -97.046 1.00 69.44 230 ASN A N 1
ATOM 1801 C CA . ASN A 1 230 ? 40.562 2.699 -97.983 1.00 69.44 230 ASN A CA 1
ATOM 1802 C C . ASN A 1 230 ? 41.495 1.725 -98.725 1.00 69.44 230 ASN A C 1
ATOM 1804 O O . ASN A 1 230 ? 41.716 1.878 -99.925 1.00 69.44 230 ASN A O 1
ATOM 1808 N N . LEU A 1 231 ? 41.984 0.682 -98.046 1.00 70.38 231 LEU A N 1
ATOM 1809 C CA . LEU A 1 231 ? 42.787 -0.376 -98.673 1.00 70.38 231 LEU A CA 1
ATOM 1810 C C . LEU A 1 231 ? 42.020 -1.128 -99.775 1.00 70.38 231 LEU A C 1
ATOM 1812 O O . LEU A 1 231 ? 42.579 -1.387 -100.841 1.00 70.38 231 LEU A O 1
ATOM 1816 N N . ARG A 1 232 ? 40.725 -1.413 -99.570 1.00 61.38 232 ARG A N 1
ATOM 1817 C CA . ARG A 1 232 ? 39.875 -2.046 -100.598 1.00 61.38 232 ARG A CA 1
ATOM 1818 C C . ARG A 1 232 ? 39.601 -1.124 -101.790 1.00 61.38 232 ARG A C 1
ATOM 1820 O O . ARG A 1 232 ? 39.546 -1.598 -102.923 1.00 61.38 232 ARG A O 1
ATOM 1827 N N . MET A 1 233 ? 39.469 0.182 -101.558 1.00 60.25 233 MET A N 1
ATOM 1828 C CA . MET A 1 233 ? 39.247 1.164 -102.630 1.00 60.25 233 MET A CA 1
ATOM 1829 C C . MET A 1 233 ? 40.479 1.318 -103.536 1.00 60.25 233 MET A C 1
ATOM 1831 O O . MET A 1 233 ? 40.325 1.406 -104.754 1.00 60.25 233 MET A O 1
ATOM 1835 N N . ASN A 1 234 ? 41.694 1.243 -102.979 1.00 58.34 234 ASN A N 1
ATOM 1836 C CA . ASN A 1 234 ? 42.926 1.271 -103.776 1.00 58.34 234 ASN A CA 1
ATOM 1837 C C . ASN A 1 234 ? 43.131 -0.008 -104.605 1.00 58.34 234 ASN A C 1
ATOM 1839 O O . ASN A 1 234 ? 43.488 0.086 -105.778 1.00 58.34 234 ASN A O 1
ATOM 1843 N N . GLN A 1 235 ? 42.835 -1.199 -104.070 1.00 57.09 235 GLN A N 1
ATOM 1844 C CA . GLN A 1 235 ? 42.920 -2.440 -104.862 1.00 57.09 235 GLN A CA 1
ATOM 1845 C C . GLN A 1 235 ? 41.913 -2.475 -106.028 1.00 57.09 235 GLN A C 1
ATOM 1847 O O . GLN A 1 235 ? 42.237 -2.973 -107.107 1.00 57.09 235 GLN A O 1
ATOM 1852 N N . GLY A 1 236 ? 40.728 -1.876 -105.863 1.00 54.88 236 GLY A N 1
ATOM 1853 C CA . GLY A 1 236 ? 39.748 -1.740 -106.947 1.00 54.88 236 GLY A CA 1
ATOM 1854 C C . GLY A 1 236 ? 40.192 -0.811 -108.088 1.00 54.88 236 GLY A C 1
ATOM 1855 O O . GLY A 1 236 ? 39.827 -1.044 -109.243 1.00 54.88 236 GLY A O 1
ATOM 1856 N N . GLN A 1 237 ? 40.999 0.218 -107.802 1.00 55.41 237 GLN A N 1
ATOM 1857 C CA . GLN A 1 237 ? 41.528 1.123 -108.833 1.00 55.41 237 GLN A CA 1
ATOM 1858 C C . GLN A 1 237 ? 42.681 0.503 -109.632 1.00 55.41 237 GLN A C 1
ATOM 1860 O O . GLN A 1 237 ? 42.724 0.668 -110.852 1.00 55.41 237 GLN A O 1
ATOM 1865 N N . VAL A 1 238 ? 43.553 -0.284 -108.992 1.00 56.78 238 VAL A N 1
ATOM 1866 C CA . VAL A 1 238 ? 44.654 -0.985 -109.681 1.00 56.78 238 VAL A CA 1
ATOM 1867 C C . VAL A 1 238 ? 44.114 -2.024 -110.674 1.00 56.78 238 VAL A C 1
ATOM 1869 O O . VAL A 1 238 ? 44.601 -2.117 -111.801 1.00 56.78 238 VAL A O 1
ATOM 1872 N N . HIS A 1 239 ? 43.031 -2.730 -110.327 1.00 53.53 239 HIS A N 1
ATOM 1873 C CA . HIS A 1 239 ? 42.418 -3.713 -111.227 1.00 53.53 239 HIS A CA 1
ATOM 1874 C C . HIS A 1 239 ? 41.762 -3.076 -112.466 1.00 53.53 239 HIS A C 1
ATOM 1876 O O . HIS A 1 239 ? 41.819 -3.644 -113.557 1.00 53.53 239 HIS A O 1
ATOM 1882 N N . LYS A 1 240 ? 41.171 -1.878 -112.334 1.00 55.81 240 LYS A N 1
ATOM 1883 C CA . LYS A 1 240 ? 40.589 -1.145 -113.475 1.00 55.81 240 LYS A CA 1
ATOM 1884 C C . LYS A 1 240 ? 41.652 -0.533 -114.393 1.00 55.81 240 LYS A C 1
ATOM 1886 O O . LYS A 1 240 ? 41.430 -0.477 -115.600 1.00 55.81 240 LYS A O 1
ATOM 1891 N N . ALA A 1 241 ? 42.798 -0.116 -113.851 1.00 56.31 241 ALA A N 1
ATOM 189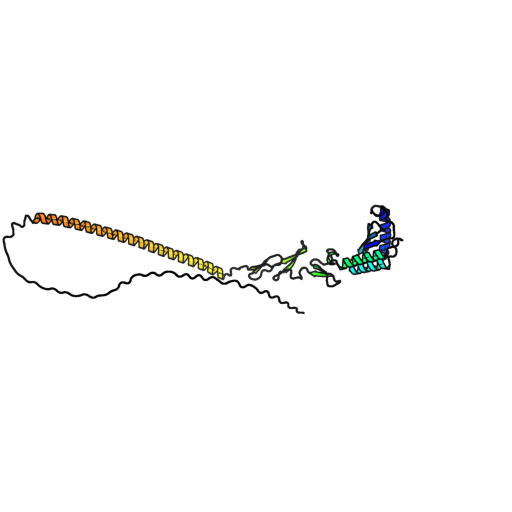2 C CA . ALA A 1 241 ? 43.923 0.373 -114.649 1.00 56.31 241 ALA A CA 1
ATOM 1893 C C . ALA A 1 241 ? 44.598 -0.758 -115.451 1.00 56.31 241 ALA A C 1
ATOM 1895 O O . ALA A 1 241 ? 44.860 -0.586 -116.641 1.00 56.31 241 ALA A O 1
ATOM 1896 N N . GLY A 1 242 ? 44.784 -1.939 -114.845 1.00 52.78 242 GLY A N 1
ATOM 1897 C CA . GLY A 1 242 ? 45.371 -3.103 -115.523 1.00 52.78 242 GLY A CA 1
ATOM 1898 C C . GLY A 1 242 ? 44.532 -3.627 -116.696 1.00 52.78 242 GLY A C 1
ATOM 1899 O O . GLY A 1 242 ? 45.069 -3.916 -117.761 1.00 52.78 242 GLY A O 1
ATOM 1900 N N . VAL A 1 243 ? 43.201 -3.670 -116.557 1.00 58.44 243 VAL A N 1
ATOM 1901 C CA . VAL A 1 243 ? 42.301 -4.136 -117.635 1.00 58.44 243 VAL A CA 1
ATOM 1902 C C . VAL A 1 243 ? 42.254 -3.160 -118.821 1.00 58.44 243 VAL A C 1
ATOM 1904 O O . VAL A 1 243 ? 42.036 -3.584 -119.956 1.00 58.44 243 VAL A O 1
ATOM 1907 N N . LYS A 1 244 ? 42.485 -1.859 -118.594 1.00 55.94 244 LYS A N 1
ATOM 1908 C CA . LYS A 1 244 ? 42.539 -0.864 -119.677 1.00 55.94 244 LYS A CA 1
ATOM 1909 C C . LYS A 1 244 ? 43.831 -0.986 -120.497 1.00 55.94 244 LYS A C 1
ATOM 1911 O O . LYS A 1 244 ? 43.765 -0.930 -121.718 1.00 55.94 244 LYS A O 1
ATOM 1916 N N . TYR A 1 245 ? 44.963 -1.255 -119.843 1.00 54.03 245 TYR A N 1
ATOM 1917 C CA . TYR A 1 245 ? 46.260 -1.411 -120.515 1.00 54.03 245 TYR A CA 1
ATOM 1918 C C . TYR A 1 245 ? 46.294 -2.631 -121.455 1.00 54.03 245 TYR A C 1
ATOM 1920 O O . TYR A 1 245 ? 46.697 -2.514 -122.607 1.00 54.03 245 TYR A O 1
ATOM 1928 N N . ILE A 1 246 ? 45.754 -3.776 -121.018 1.00 60.16 246 ILE A N 1
ATOM 1929 C CA . ILE A 1 246 ? 45.711 -5.008 -121.832 1.00 60.16 246 ILE A CA 1
ATOM 1930 C C . ILE A 1 246 ? 44.829 -4.836 -123.085 1.00 60.16 246 ILE A C 1
ATOM 1932 O O . ILE A 1 246 ? 45.126 -5.388 -124.144 1.00 60.16 246 ILE A O 1
ATOM 1936 N N . ARG A 1 247 ? 43.754 -4.040 -122.997 1.00 55.59 247 ARG A N 1
ATOM 1937 C CA . ARG A 1 247 ? 42.878 -3.752 -124.146 1.00 55.59 247 ARG A CA 1
ATOM 1938 C C . ARG A 1 247 ? 43.561 -2.861 -125.190 1.00 55.59 247 ARG A C 1
ATOM 1940 O O . ARG A 1 247 ? 43.345 -3.065 -126.383 1.00 55.59 247 ARG A O 1
ATOM 1947 N N . ASP A 1 248 ? 44.375 -1.905 -124.752 1.00 59.78 248 ASP A N 1
ATOM 1948 C CA . ASP A 1 248 ? 45.056 -0.963 -125.645 1.00 59.78 248 ASP A CA 1
ATOM 1949 C C . ASP A 1 248 ? 46.296 -1.587 -126.326 1.00 59.78 248 ASP A C 1
ATOM 1951 O O . ASP A 1 248 ? 46.616 -1.218 -127.459 1.00 59.78 248 ASP A O 1
ATOM 1955 N N . ASP A 1 249 ? 46.943 -2.580 -125.702 1.00 58.47 249 ASP A N 1
ATOM 1956 C CA . ASP A 1 249 ? 48.056 -3.333 -126.310 1.00 58.47 249 ASP A CA 1
ATOM 1957 C C . ASP A 1 249 ? 47.591 -4.358 -127.353 1.00 58.47 249 ASP A C 1
ATOM 1959 O O . ASP A 1 249 ? 48.206 -4.477 -128.415 1.00 58.47 249 ASP A O 1
ATOM 1963 N N . HIS A 1 250 ? 46.456 -5.036 -127.137 1.00 58.38 250 HIS A N 1
ATOM 1964 C CA . HIS A 1 250 ? 45.892 -5.927 -128.162 1.00 58.38 250 HIS A CA 1
ATOM 1965 C C . HIS A 1 250 ? 45.496 -5.182 -129.444 1.00 58.38 250 HIS A C 1
ATOM 1967 O O . HIS A 1 250 ? 45.589 -5.745 -130.533 1.00 58.38 250 HIS A O 1
ATOM 1973 N N . LYS A 1 251 ? 45.107 -3.905 -129.335 1.00 57.56 251 LYS A N 1
ATOM 1974 C CA . LYS A 1 251 ? 44.788 -3.072 -130.499 1.00 57.56 251 LYS A CA 1
ATOM 1975 C C . LYS A 1 251 ? 46.046 -2.640 -131.267 1.00 57.56 251 LYS A C 1
ATOM 1977 O O . LYS A 1 251 ? 46.022 -2.610 -132.489 1.00 57.56 251 LYS A O 1
ATOM 1982 N N . ARG A 1 252 ? 47.168 -2.405 -130.574 1.00 57.75 252 ARG A N 1
ATOM 1983 C CA . ARG A 1 252 ? 48.466 -2.092 -131.205 1.00 57.75 252 ARG A CA 1
ATOM 1984 C C . ARG A 1 252 ? 49.149 -3.297 -131.860 1.00 57.75 252 ARG A C 1
ATOM 1986 O O . ARG A 1 252 ? 49.841 -3.119 -132.858 1.00 57.75 252 ARG A O 1
ATOM 1993 N N . TYR A 1 253 ? 48.935 -4.512 -131.354 1.00 56.38 253 TYR A N 1
ATOM 1994 C CA . TYR A 1 253 ? 49.459 -5.732 -131.986 1.00 56.38 253 TYR A CA 1
ATOM 1995 C C . TYR A 1 253 ? 48.697 -6.150 -133.254 1.00 56.38 253 TYR A C 1
ATOM 1997 O O . TYR A 1 253 ? 49.292 -6.779 -134.126 1.00 56.38 253 TYR A O 1
ATOM 2005 N N . ALA A 1 254 ? 47.420 -5.777 -133.393 1.00 56.94 254 ALA A N 1
ATOM 2006 C CA . ALA A 1 254 ? 46.660 -6.012 -134.623 1.00 56.94 254 ALA A CA 1
ATOM 2007 C C . ALA A 1 254 ? 47.134 -5.107 -135.780 1.00 56.94 254 ALA A C 1
ATOM 2009 O O . ALA A 1 254 ? 47.343 -5.604 -136.883 1.00 56.94 254 ALA A O 1
ATOM 2010 N N . ASP A 1 255 ? 47.421 -3.828 -135.511 1.00 55.94 255 ASP A N 1
ATOM 2011 C CA . ASP A 1 255 ? 47.849 -2.863 -136.542 1.00 55.94 255 ASP A CA 1
ATOM 2012 C C . ASP A 1 255 ? 49.338 -3.014 -136.950 1.00 55.94 255 ASP A C 1
ATOM 2014 O O . ASP A 1 255 ? 49.745 -2.578 -138.026 1.00 55.94 255 ASP A O 1
ATOM 2018 N N . SER A 1 256 ? 50.173 -3.669 -136.129 1.00 56.38 256 SER A N 1
ATOM 2019 C CA . SER A 1 256 ? 51.613 -3.871 -136.399 1.00 56.38 256 SER A CA 1
ATOM 2020 C C . SER A 1 256 ? 51.943 -5.140 -137.208 1.00 56.38 256 SER A C 1
ATOM 2022 O O . SER A 1 256 ? 53.093 -5.300 -137.632 1.00 56.38 256 SER A O 1
ATOM 2024 N N . ASN A 1 257 ? 50.986 -6.051 -137.420 1.00 53.09 257 ASN A N 1
ATOM 2025 C CA . ASN A 1 257 ? 51.211 -7.306 -138.154 1.00 53.09 257 ASN A CA 1
ATOM 2026 C C . ASN A 1 257 ? 50.932 -7.199 -139.667 1.00 53.09 257 ASN A C 1
ATOM 2028 O O . ASN A 1 257 ? 51.345 -8.075 -140.421 1.00 53.09 257 ASN A O 1
ATOM 2032 N N . GLU A 1 258 ? 50.320 -6.105 -140.133 1.00 50.19 258 GLU A N 1
ATOM 2033 C CA . GLU A 1 258 ? 50.182 -5.801 -141.569 1.00 50.19 258 GLU A CA 1
ATOM 2034 C C . GLU A 1 258 ? 51.432 -5.121 -142.165 1.00 50.19 258 GLU A C 1
ATOM 2036 O O . GLU A 1 258 ? 51.655 -5.170 -143.372 1.00 50.19 258 GLU A O 1
ATOM 2041 N N . THR A 1 259 ? 52.311 -4.535 -141.342 1.00 52.75 259 THR A N 1
ATOM 2042 C CA . THR A 1 259 ? 53.502 -3.791 -141.809 1.00 52.75 259 THR A CA 1
ATOM 2043 C C . THR A 1 259 ? 54.810 -4.597 -141.783 1.00 52.75 259 THR A C 1
ATOM 2045 O O . THR A 1 259 ? 55.819 -4.152 -142.332 1.00 52.75 259 THR A O 1
ATOM 2048 N N . SER A 1 260 ? 54.825 -5.791 -141.180 1.00 51.53 260 SER A N 1
ATOM 2049 C CA . SER A 1 260 ? 56.039 -6.589 -140.925 1.00 51.53 260 SER A CA 1
ATOM 2050 C C . SER A 1 260 ? 56.297 -7.732 -141.923 1.00 51.53 260 SER A C 1
ATOM 2052 O O . SER A 1 260 ? 57.337 -8.387 -141.833 1.00 51.53 260 SER A O 1
ATOM 2054 N N . LEU A 1 261 ? 55.436 -7.918 -142.934 1.00 48.53 261 LEU A N 1
ATOM 2055 C CA . LEU A 1 261 ? 55.630 -8.891 -144.026 1.00 48.53 261 LEU A CA 1
ATOM 2056 C C . LEU A 1 261 ? 56.407 -8.342 -145.244 1.00 48.53 261 LEU A C 1
ATOM 2058 O O . LEU A 1 261 ? 56.841 -9.124 -146.080 1.00 48.53 261 LEU A O 1
ATOM 2062 N N . ASN A 1 262 ? 56.679 -7.030 -145.310 1.00 47.03 262 ASN A N 1
ATOM 2063 C CA . ASN A 1 262 ? 57.407 -6.386 -146.424 1.00 47.03 262 ASN A CA 1
ATOM 2064 C C . ASN A 1 262 ? 58.858 -5.967 -146.096 1.00 47.03 262 ASN A C 1
ATOM 2066 O O . ASN A 1 262 ? 59.501 -5.277 -146.885 1.00 47.03 262 ASN A O 1
ATOM 2070 N N . ARG A 1 263 ? 59.399 -6.339 -144.925 1.00 45.09 263 ARG A N 1
ATOM 2071 C CA . ARG A 1 263 ? 60.720 -5.855 -144.471 1.00 45.09 263 ARG A CA 1
ATOM 2072 C C . ARG A 1 263 ? 61.530 -6.899 -143.691 1.00 45.09 263 ARG A C 1
ATOM 2074 O O . ARG A 1 263 ? 62.169 -6.579 -142.694 1.00 45.09 263 ARG A O 1
ATOM 2081 N N . ARG A 1 264 ? 61.498 -8.159 -144.136 1.00 40.94 264 ARG A N 1
ATOM 2082 C CA . ARG A 1 264 ? 62.401 -9.233 -143.674 1.00 40.94 264 ARG A CA 1
ATOM 2083 C C . ARG A 1 264 ? 62.982 -10.006 -144.861 1.00 40.94 264 ARG A C 1
ATOM 2085 O O . ARG A 1 264 ? 62.817 -11.208 -145.002 1.00 40.94 264 ARG A O 1
ATOM 2092 N N . GLN A 1 265 ? 63.683 -9.264 -145.707 1.00 39.53 265 GLN A N 1
ATOM 2093 C CA . GLN A 1 265 ? 64.681 -9.758 -146.650 1.00 39.53 265 GLN A CA 1
ATOM 2094 C C . GLN A 1 265 ? 65.880 -8.833 -146.472 1.00 39.53 265 GLN 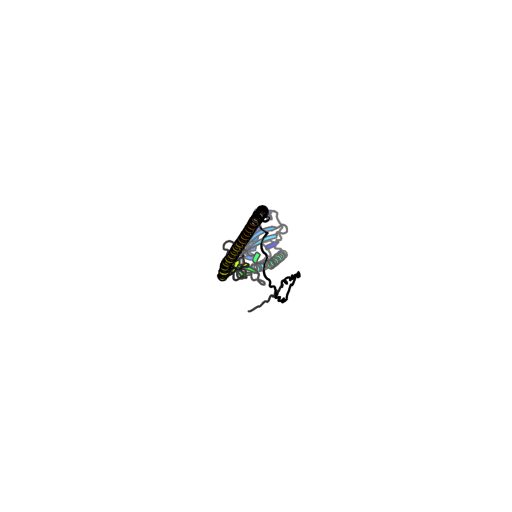A C 1
ATOM 2096 O O . GLN A 1 265 ? 65.934 -7.780 -147.095 1.00 39.53 265 GLN A O 1
ATOM 2101 N N . ASN A 1 266 ? 66.714 -9.141 -145.476 1.00 39.69 266 ASN A N 1
ATOM 2102 C CA . ASN A 1 266 ? 68.144 -8.832 -145.420 1.00 39.69 266 ASN A CA 1
ATOM 2103 C C . ASN A 1 266 ? 68.679 -9.036 -143.991 1.00 39.69 266 ASN A C 1
ATOM 2105 O O . ASN A 1 266 ? 68.322 -8.275 -143.096 1.00 39.69 266 ASN A O 1
ATOM 2109 N N . ILE A 1 267 ? 69.597 -10.015 -143.876 1.00 40.88 267 ILE A N 1
ATOM 2110 C CA . ILE A 1 267 ? 70.822 -9.974 -143.043 1.00 40.88 267 ILE A CA 1
ATOM 2111 C C . ILE A 1 267 ? 70.538 -10.254 -141.537 1.00 40.88 267 ILE A C 1
ATOM 2113 O O . ILE A 1 267 ? 70.032 -9.374 -140.850 1.00 40.88 267 ILE A O 1
ATOM 2117 N N . PHE A 1 268 ? 70.682 -11.462 -140.939 1.00 35.41 268 PHE A N 1
ATOM 2118 C CA . PHE A 1 268 ? 71.814 -12.437 -140.888 1.00 35.41 268 PHE A CA 1
ATOM 2119 C C . PHE A 1 268 ? 73.152 -11.692 -140.760 1.00 35.41 268 PHE A C 1
ATOM 2121 O O . PHE A 1 268 ? 73.540 -11.045 -141.714 1.00 35.41 268 PHE A O 1
ATOM 2128 N N . ASP A 1 269 ? 73.864 -11.568 -139.638 1.00 33.53 269 ASP A N 1
ATOM 2129 C CA . ASP A 1 269 ? 74.381 -12.502 -138.621 1.00 33.53 269 ASP A CA 1
ATOM 2130 C C . ASP A 1 269 ? 74.931 -11.609 -137.463 1.00 33.53 269 ASP A C 1
ATOM 2132 O O . ASP A 1 269 ? 75.207 -10.432 -137.691 1.00 33.53 269 ASP A O 1
ATOM 2136 N N . THR A 1 270 ? 75.151 -11.987 -136.195 1.00 36.75 270 THR A N 1
ATOM 2137 C CA . THR A 1 270 ? 76.223 -12.885 -135.710 1.00 36.75 270 THR A CA 1
ATOM 2138 C C . THR A 1 270 ? 76.201 -12.982 -134.160 1.00 36.75 270 THR A C 1
ATOM 2140 O O . THR A 1 270 ? 75.951 -11.972 -133.503 1.00 36.75 270 THR A O 1
ATOM 2143 N N . ALA A 1 271 ? 76.595 -14.158 -133.638 1.00 34.94 271 ALA A N 1
ATOM 2144 C CA . ALA A 1 271 ? 77.252 -14.488 -132.346 1.00 34.94 271 ALA A CA 1
ATOM 2145 C C . ALA A 1 271 ? 76.460 -14.332 -131.016 1.00 34.94 271 ALA A C 1
ATOM 2147 O O . ALA A 1 271 ? 76.057 -13.237 -130.641 1.00 34.94 271 ALA A O 1
ATOM 2148 N N . ASP A 1 272 ? 76.088 -15.407 -130.301 1.00 34.72 272 ASP A N 1
ATOM 2149 C CA . ASP A 1 272 ? 76.871 -16.405 -129.515 1.00 34.72 272 ASP A CA 1
ATOM 2150 C C . ASP A 1 272 ? 77.481 -15.874 -128.198 1.00 34.72 272 ASP A C 1
ATOM 2152 O O . ASP A 1 272 ? 78.460 -15.136 -128.232 1.00 34.72 272 ASP A O 1
ATOM 2156 N N . ASN A 1 273 ? 76.932 -16.286 -127.036 1.00 33.66 273 ASN A N 1
ATOM 2157 C CA . ASN A 1 273 ? 77.593 -17.115 -125.991 1.00 33.66 273 ASN A CA 1
ATOM 2158 C C . ASN A 1 273 ? 76.678 -17.279 -124.726 1.00 33.66 273 ASN A C 1
ATOM 2160 O O . ASN A 1 273 ? 76.038 -16.299 -124.335 1.00 33.66 273 ASN A O 1
ATOM 2164 N N . PRO A 1 274 ? 76.604 -18.459 -124.059 1.00 44.06 274 PRO A N 1
ATOM 2165 C CA . PRO A 1 274 ? 75.694 -18.779 -122.947 1.00 44.06 274 PRO A CA 1
ATOM 2166 C C . PRO A 1 274 ? 76.391 -18.890 -121.559 1.00 44.06 274 PRO A C 1
ATOM 2168 O O . PRO A 1 274 ? 77.573 -18.584 -121.435 1.00 44.06 274 PRO A O 1
ATOM 2171 N N . TYR A 1 275 ? 75.646 -19.411 -120.556 1.00 35.66 275 TYR A N 1
ATOM 2172 C CA . TYR A 1 275 ? 76.040 -19.882 -119.197 1.00 35.66 275 TYR A CA 1
ATOM 2173 C C . TYR A 1 275 ? 76.179 -18.823 -118.077 1.00 35.66 275 TYR A C 1
ATOM 2175 O O . TYR A 1 275 ? 76.578 -17.701 -118.343 1.00 35.66 275 TYR A O 1
ATOM 2183 N N . GLN A 1 276 ? 75.888 -19.030 -116.778 1.00 34.34 276 GLN A N 1
ATOM 2184 C CA . GLN A 1 276 ? 75.546 -20.137 -115.842 1.00 34.34 276 GLN A CA 1
ATOM 2185 C C . GLN A 1 276 ? 74.783 -19.452 -114.665 1.00 34.34 276 GLN A C 1
ATOM 2187 O O . GLN A 1 276 ? 75.147 -18.347 -114.270 1.00 34.34 276 GLN A O 1
ATOM 2192 N N . GLU A 1 277 ? 73.650 -19.951 -114.165 1.00 38.12 277 GLU A N 1
ATOM 2193 C CA . GLU A 1 277 ? 73.510 -20.828 -112.980 1.00 38.12 277 GLU A CA 1
ATOM 2194 C C . GLU A 1 277 ? 74.321 -20.460 -111.710 1.00 38.12 277 GLU A C 1
ATOM 2196 O O . GLU A 1 277 ? 75.544 -20.583 -111.663 1.00 38.12 277 GLU A O 1
ATOM 2201 N N . ARG A 1 278 ? 73.617 -20.133 -110.611 1.00 40.22 278 ARG A N 1
ATOM 2202 C CA . ARG A 1 278 ? 74.039 -20.510 -109.251 1.00 40.22 278 ARG A CA 1
ATOM 2203 C C . ARG A 1 278 ? 72.855 -20.578 -108.276 1.00 40.22 278 ARG A C 1
ATOM 2205 O O . ARG A 1 278 ? 72.157 -19.597 -108.038 1.00 40.22 278 ARG A O 1
ATOM 2212 N N . LYS A 1 279 ? 72.659 -21.785 -107.740 1.00 37.81 279 LYS A N 1
ATOM 2213 C CA . LYS A 1 279 ? 71.792 -22.172 -106.617 1.00 37.81 279 LYS A CA 1
ATOM 2214 C C . LYS A 1 279 ? 72.456 -21.815 -105.281 1.00 37.81 279 LYS A C 1
ATOM 2216 O O . LYS A 1 279 ? 73.679 -21.877 -105.207 1.00 37.81 279 LYS A O 1
ATOM 2221 N N . ALA A 1 280 ? 71.652 -21.573 -104.245 1.00 36.88 280 ALA A N 1
ATOM 2222 C CA . ALA A 1 280 ? 71.845 -21.987 -102.842 1.00 36.88 280 ALA A CA 1
ATOM 2223 C C . ALA A 1 280 ? 70.737 -21.341 -101.981 1.00 36.88 280 ALA A C 1
ATOM 2225 O O . ALA A 1 280 ? 70.308 -20.241 -102.301 1.00 36.88 280 ALA A O 1
ATOM 2226 N N . GLN A 1 281 ? 70.258 -21.857 -100.853 1.00 38.41 281 GLN A N 1
ATOM 2227 C CA . GLN A 1 281 ? 70.170 -23.181 -100.232 1.00 38.41 281 GLN A CA 1
ATOM 2228 C C . GLN A 1 281 ? 69.303 -22.947 -98.974 1.00 38.41 281 GLN A C 1
ATOM 2230 O O . GLN A 1 281 ? 69.309 -21.852 -98.413 1.00 38.41 281 GLN A O 1
ATOM 2235 N N . ALA A 1 282 ? 68.514 -23.945 -98.590 1.00 38.22 282 ALA A N 1
ATOM 2236 C CA . ALA A 1 282 ? 67.565 -23.919 -97.480 1.00 38.22 282 ALA A CA 1
ATOM 2237 C C . ALA A 1 282 ? 68.233 -23.831 -96.093 1.00 38.22 282 ALA A C 1
ATOM 2239 O O . ALA A 1 282 ? 69.326 -24.369 -95.933 1.00 38.22 282 ALA A O 1
ATOM 2240 N N . VAL A 1 283 ? 67.528 -23.258 -95.104 1.00 39.03 283 VAL A N 1
ATOM 2241 C CA . VAL A 1 283 ? 67.618 -23.612 -93.671 1.00 39.03 283 VAL A CA 1
ATOM 2242 C C . VAL A 1 283 ? 66.221 -23.503 -93.038 1.00 39.03 283 VAL A C 1
ATOM 2244 O O . VAL A 1 283 ? 65.401 -22.684 -93.450 1.00 39.03 283 VAL A O 1
ATOM 2247 N N . ASP A 1 284 ? 66.015 -24.418 -92.101 1.00 38.53 284 ASP A N 1
ATOM 2248 C CA . ASP A 1 284 ? 64.822 -25.050 -91.544 1.00 38.53 284 ASP A CA 1
ATOM 2249 C C . ASP A 1 284 ? 64.223 -24.358 -90.294 1.00 38.53 284 ASP A C 1
ATOM 2251 O O . ASP A 1 284 ? 64.766 -23.368 -89.802 1.00 38.53 284 ASP A O 1
ATOM 2255 N N . ASP A 1 285 ? 63.165 -24.995 -89.769 1.00 36.09 285 ASP A N 1
ATOM 2256 C CA . ASP A 1 285 ? 62.568 -24.937 -88.414 1.00 36.09 285 ASP A CA 1
ATOM 2257 C C . ASP A 1 285 ? 61.609 -23.765 -88.109 1.00 36.09 285 ASP A C 1
ATOM 2259 O O . ASP A 1 285 ? 61.961 -22.592 -88.169 1.00 36.09 285 ASP A O 1
ATOM 2263 N N . GLY A 1 286 ? 60.313 -23.975 -87.830 1.00 33.53 286 GLY A N 1
ATOM 2264 C CA . GLY A 1 286 ? 59.713 -24.759 -86.728 1.00 33.53 286 GLY A CA 1
ATOM 2265 C C . GLY A 1 286 ? 59.095 -23.732 -85.748 1.00 33.53 286 GLY A C 1
ATOM 2266 O O . GLY A 1 286 ? 59.708 -22.711 -85.482 1.00 33.53 286 GLY A O 1
ATOM 2267 N N . TYR A 1 287 ? 57.881 -23.788 -85.198 1.00 35.94 287 TYR A N 1
ATOM 2268 C CA . TYR A 1 287 ? 57.071 -24.888 -84.698 1.00 35.94 287 TYR A CA 1
ATOM 2269 C C . TYR A 1 287 ? 55.635 -24.369 -84.451 1.00 35.94 287 TYR A C 1
ATOM 2271 O O . TYR A 1 287 ? 55.429 -23.212 -84.077 1.00 35.94 287 TYR A O 1
ATOM 2279 N N . ILE A 1 288 ? 54.649 -25.246 -84.621 1.00 42.84 288 ILE A N 1
ATOM 2280 C CA . ILE A 1 288 ? 53.230 -25.055 -84.291 1.00 42.84 288 ILE A CA 1
ATOM 2281 C C . ILE A 1 288 ? 52.993 -25.630 -82.889 1.00 42.84 288 ILE A C 1
ATOM 2283 O O . ILE A 1 288 ? 53.442 -26.739 -82.619 1.00 42.84 288 ILE A O 1
ATOM 2287 N N . HIS A 1 289 ? 52.223 -24.950 -82.034 1.00 37.66 289 HIS A N 1
ATOM 2288 C CA . HIS A 1 289 ? 51.482 -25.631 -80.969 1.00 37.66 289 HIS A CA 1
ATOM 2289 C C . HIS A 1 289 ? 50.061 -25.081 -80.831 1.00 37.66 289 HIS A C 1
ATOM 2291 O O . HIS A 1 289 ? 49.818 -23.884 -80.682 1.00 37.66 289 HIS A O 1
ATOM 2297 N N . SER A 1 290 ? 49.133 -26.024 -80.929 1.00 36.56 290 SER A N 1
ATOM 2298 C CA . SER A 1 290 ? 47.692 -25.945 -80.768 1.00 36.56 290 SER A CA 1
ATOM 2299 C C . SER A 1 290 ? 47.262 -26.092 -79.302 1.00 36.56 290 SER A C 1
ATOM 2301 O O . SER A 1 290 ? 47.844 -26.886 -78.573 1.00 36.56 290 SER A O 1
ATOM 2303 N N . VAL A 1 291 ? 46.210 -25.348 -78.943 1.00 39.72 291 VAL A N 1
ATOM 2304 C CA . VAL A 1 291 ? 44.977 -25.749 -78.223 1.00 39.72 291 VAL A CA 1
ATOM 2305 C C . VAL A 1 291 ? 45.068 -26.855 -77.155 1.00 39.72 291 VAL A C 1
ATOM 2307 O O . VAL A 1 291 ? 45.292 -28.005 -77.513 1.00 39.72 291 VAL A O 1
ATOM 2310 N N . GLN A 1 292 ? 44.666 -26.544 -75.910 1.00 39.38 292 GLN A N 1
ATOM 2311 C CA . GLN A 1 292 ? 43.640 -27.327 -75.192 1.00 39.38 292 GLN A CA 1
ATOM 2312 C C . GLN A 1 292 ? 43.058 -26.625 -73.949 1.00 39.38 292 GLN A C 1
ATOM 2314 O O . GLN A 1 292 ? 43.783 -26.077 -73.123 1.00 39.38 292 GLN A O 1
ATOM 2319 N N . ASP A 1 293 ? 41.725 -26.678 -73.871 1.00 40.50 293 ASP A N 1
ATOM 2320 C CA . ASP A 1 293 ? 40.834 -26.370 -72.745 1.00 40.50 293 ASP A CA 1
ATOM 2321 C C . ASP A 1 293 ? 40.911 -27.418 -71.619 1.00 40.50 293 ASP A C 1
ATOM 2323 O O . ASP A 1 293 ? 40.958 -28.604 -71.934 1.00 40.50 293 ASP A O 1
ATOM 2327 N N . VAL A 1 294 ? 40.768 -26.988 -70.353 1.00 42.47 294 VAL A N 1
ATOM 2328 C CA . VAL A 1 294 ? 40.136 -27.683 -69.192 1.00 42.47 294 VAL A CA 1
ATOM 2329 C C . VAL A 1 294 ? 39.808 -26.560 -68.175 1.00 42.47 294 VAL A C 1
ATOM 2331 O O . VAL A 1 294 ? 40.710 -25.811 -67.817 1.00 42.47 294 VAL A O 1
ATOM 2334 N N . ARG A 1 295 ? 38.568 -26.131 -67.894 1.00 35.69 295 ARG A N 1
ATOM 2335 C CA . ARG A 1 295 ? 37.378 -26.721 -67.238 1.00 35.69 295 ARG A CA 1
ATOM 2336 C C . ARG A 1 295 ? 37.498 -26.920 -65.709 1.00 35.69 295 ARG A C 1
ATOM 2338 O O . ARG A 1 295 ? 38.379 -27.630 -65.262 1.00 35.69 295 ARG A O 1
ATOM 2345 N N . GLU A 1 296 ? 36.563 -26.262 -65.005 1.00 42.16 296 GLU A N 1
ATOM 2346 C CA . GLU A 1 296 ? 35.923 -26.546 -63.697 1.00 42.16 296 GLU A CA 1
ATOM 2347 C C . GLU A 1 296 ? 36.781 -27.066 -62.528 1.00 42.16 296 GLU A C 1
ATOM 2349 O O . GLU A 1 296 ? 37.328 -28.156 -62.592 1.00 42.16 296 GLU A O 1
ATOM 2354 N N . ASP A 1 297 ? 36.758 -26.340 -61.401 1.00 45.66 297 ASP A N 1
ATOM 2355 C CA . ASP A 1 297 ? 36.296 -26.964 -60.155 1.00 45.66 297 ASP A CA 1
ATOM 2356 C C . ASP A 1 297 ? 35.839 -25.941 -59.102 1.00 45.66 297 ASP A C 1
ATOM 2358 O O . ASP A 1 297 ? 36.459 -24.899 -58.865 1.00 45.66 297 ASP A O 1
ATOM 2362 N N . ASP A 1 298 ? 34.696 -26.279 -58.513 1.00 41.75 298 ASP A N 1
ATOM 2363 C CA . ASP A 1 298 ? 33.933 -25.556 -57.508 1.00 41.75 298 ASP A CA 1
ATOM 2364 C C . ASP A 1 298 ? 34.566 -25.646 -56.110 1.00 41.75 298 ASP A C 1
ATOM 2366 O O . ASP A 1 298 ? 35.085 -26.679 -55.694 1.00 41.75 298 ASP A O 1
ATOM 2370 N N . GLY A 1 299 ? 34.442 -24.570 -55.329 1.00 37.66 299 GLY A N 1
ATOM 2371 C CA . GLY A 1 299 ? 34.922 -24.505 -53.948 1.00 37.66 299 GLY A CA 1
ATOM 2372 C C . GLY A 1 299 ? 33.965 -23.751 -53.031 1.00 37.66 299 GLY A C 1
ATOM 2373 O O . GLY A 1 299 ? 34.260 -22.642 -52.593 1.00 37.66 299 GLY A O 1
ATOM 2374 N N . TYR A 1 300 ? 32.814 -24.356 -52.734 1.00 42.84 300 TYR A N 1
ATOM 2375 C CA . TYR A 1 300 ? 31.946 -23.967 -51.619 1.00 42.84 300 TYR A CA 1
ATOM 2376 C C . TYR A 1 300 ? 32.592 -24.364 -50.284 1.00 42.84 300 TYR A C 1
ATOM 2378 O O . TYR A 1 300 ? 32.776 -25.551 -50.028 1.00 42.84 300 TYR A O 1
ATOM 2386 N N . LEU A 1 301 ? 32.806 -23.407 -49.375 1.00 47.16 301 LEU A N 1
ATOM 2387 C CA . LEU A 1 301 ? 32.913 -23.687 -47.939 1.00 47.16 301 LEU A CA 1
ATOM 2388 C C . LEU A 1 301 ? 32.059 -22.702 -47.130 1.00 47.16 301 LEU A C 1
ATOM 2390 O O . LEU A 1 301 ? 32.190 -21.483 -47.224 1.00 47.16 301 LEU A O 1
ATOM 2394 N N . ARG A 1 302 ? 31.140 -23.299 -46.364 1.00 47.03 302 ARG A N 1
ATOM 2395 C CA . ARG A 1 302 ? 30.241 -22.698 -45.369 1.00 47.03 302 ARG A CA 1
ATOM 2396 C C . ARG A 1 302 ? 31.003 -22.132 -44.159 1.00 47.03 302 ARG A C 1
ATOM 2398 O O . ARG A 1 302 ? 32.106 -22.593 -43.873 1.00 47.03 302 ARG A O 1
ATOM 2405 N N . PRO A 1 303 ? 30.368 -21.236 -43.380 1.00 53.00 303 PRO A N 1
ATOM 2406 C CA . PRO A 1 303 ? 30.852 -20.815 -42.067 1.00 53.00 303 PRO A CA 1
ATOM 2407 C C . PRO A 1 303 ? 30.424 -21.804 -40.960 1.00 53.00 303 PRO A C 1
ATOM 2409 O O . PRO A 1 303 ? 29.337 -22.379 -41.071 1.00 53.00 303 PRO A O 1
ATOM 2412 N N . PRO A 1 304 ? 31.185 -21.954 -39.860 1.00 56.38 304 PRO A N 1
ATOM 2413 C CA . PRO A 1 304 ? 30.641 -22.410 -38.586 1.00 56.38 304 PRO A CA 1
ATOM 2414 C C . PRO A 1 304 ? 30.225 -21.181 -37.759 1.00 56.38 304 PRO A C 1
ATOM 2416 O O . PRO A 1 304 ? 30.949 -20.195 -37.657 1.00 56.38 304 PRO A O 1
ATOM 2419 N N . GLU A 1 305 ? 28.951 -21.068 -37.408 1.00 44.00 305 GLU A N 1
ATOM 2420 C CA . GLU A 1 305 ? 28.319 -21.641 -36.213 1.00 44.00 305 GLU A CA 1
ATOM 2421 C C . GLU A 1 305 ? 28.628 -20.885 -34.913 1.00 44.00 305 GLU A C 1
ATOM 2423 O O . GLU A 1 305 ? 29.741 -20.803 -34.406 1.00 44.00 305 GLU A O 1
ATOM 2428 N N . SER A 1 306 ? 27.532 -20.336 -34.400 1.00 46.72 306 SER A N 1
ATOM 2429 C CA . SER A 1 306 ? 27.294 -19.749 -33.094 1.00 46.72 306 SER A CA 1
ATOM 2430 C C . SER A 1 306 ? 27.818 -20.583 -31.927 1.00 46.72 306 SER A C 1
ATOM 2432 O O . SER A 1 306 ? 27.456 -21.753 -31.795 1.00 46.72 306 SER A O 1
ATOM 2434 N N . ILE A 1 307 ? 28.508 -19.930 -30.988 1.00 46.25 307 ILE A N 1
ATOM 2435 C CA . ILE A 1 307 ? 28.673 -20.439 -29.624 1.00 46.25 307 ILE A CA 1
ATOM 2436 C C . ILE A 1 307 ? 27.742 -19.672 -28.684 1.00 46.25 307 ILE A C 1
ATOM 2438 O O . ILE A 1 307 ? 27.760 -18.447 -28.575 1.00 46.25 307 ILE A O 1
ATOM 2442 N N . ARG A 1 308 ? 26.896 -20.471 -28.039 1.00 41.44 308 ARG A N 1
ATOM 2443 C CA . ARG A 1 308 ? 25.954 -20.173 -26.963 1.00 41.44 308 ARG A CA 1
ATOM 2444 C C . ARG A 1 308 ? 26.669 -20.259 -25.605 1.00 41.44 308 ARG A C 1
ATOM 2446 O O . ARG A 1 308 ? 27.439 -21.190 -25.405 1.00 41.44 308 ARG A O 1
ATOM 2453 N N . ARG A 1 309 ? 26.202 -19.418 -24.671 1.00 44.94 309 ARG A N 1
ATOM 2454 C CA . ARG A 1 309 ? 26.149 -19.564 -23.194 1.00 44.94 309 ARG A CA 1
ATOM 2455 C C . ARG A 1 309 ? 27.440 -19.555 -22.362 1.00 44.94 309 ARG A C 1
ATOM 2457 O O . ARG A 1 309 ? 28.290 -20.422 -22.516 1.00 44.94 309 ARG A O 1
ATOM 2464 N N . LYS A 1 310 ? 27.419 -18.687 -21.342 1.00 40.88 310 LYS A N 1
ATOM 2465 C CA . LYS A 1 310 ? 27.389 -18.973 -19.883 1.00 40.88 310 LYS A CA 1
ATOM 2466 C C . LYS A 1 310 ? 27.155 -17.614 -19.191 1.00 40.88 310 LYS A C 1
ATOM 2468 O O . LYS A 1 310 ? 27.900 -16.685 -19.469 1.00 40.88 310 LYS A O 1
ATOM 2473 N N . ASP A 1 311 ? 25.993 -17.321 -18.602 1.00 50.94 311 ASP A N 1
ATOM 2474 C CA . ASP A 1 311 ? 25.537 -17.749 -17.268 1.00 50.94 311 ASP A CA 1
ATOM 2475 C C . ASP A 1 311 ? 26.684 -18.178 -16.359 1.00 50.94 311 ASP A C 1
ATOM 2477 O O . ASP A 1 311 ? 27.125 -19.313 -16.468 1.00 50.94 311 ASP A O 1
ATOM 2481 N N . ASP A 1 312 ? 27.128 -17.264 -15.494 1.00 51.09 312 ASP A N 1
ATOM 2482 C CA . ASP A 1 312 ? 27.584 -17.584 -14.143 1.00 51.09 312 ASP A CA 1
ATOM 2483 C C . ASP A 1 312 ? 27.272 -16.393 -13.221 1.00 51.09 312 ASP A C 1
ATOM 2485 O O . ASP A 1 312 ? 27.749 -15.269 -13.377 1.00 51.09 312 ASP A O 1
ATOM 2489 N N . SER A 1 313 ? 26.355 -16.677 -12.305 1.00 46.22 313 SER A N 1
ATOM 2490 C CA . SER A 1 313 ? 26.045 -15.952 -11.085 1.00 46.22 313 SER A CA 1
ATOM 2491 C C . SER A 1 313 ? 27.152 -16.177 -10.060 1.00 46.22 313 SER A C 1
ATOM 2493 O O . SER A 1 313 ? 27.445 -17.333 -9.761 1.00 46.22 313 SER A O 1
ATOM 2495 N N . GLU A 1 314 ? 27.664 -15.126 -9.425 1.00 52.22 314 GLU A N 1
ATOM 2496 C CA . GLU A 1 314 ? 28.370 -15.293 -8.155 1.00 52.22 314 GLU A CA 1
ATOM 2497 C C . GLU A 1 314 ? 28.070 -14.123 -7.215 1.00 52.22 314 GLU A C 1
ATOM 2499 O O . GLU A 1 314 ? 28.243 -12.949 -7.539 1.00 52.22 314 GLU A O 1
ATOM 2504 N N . TYR A 1 315 ? 27.500 -14.502 -6.074 1.00 49.22 315 TYR A N 1
ATOM 2505 C CA . TYR A 1 315 ? 27.329 -13.701 -4.875 1.00 49.22 315 TYR A CA 1
ATOM 2506 C C . TYR A 1 315 ? 28.701 -13.289 -4.345 1.00 49.22 315 TYR A C 1
ATOM 2508 O O . TYR A 1 315 ? 29.576 -14.140 -4.260 1.00 49.22 315 TYR A O 1
ATOM 2516 N N . ASP A 1 316 ? 28.830 -12.068 -3.824 1.00 49.69 316 ASP A N 1
ATOM 2517 C CA . ASP A 1 316 ? 29.713 -11.899 -2.675 1.00 49.69 316 ASP A CA 1
ATOM 2518 C C . ASP A 1 316 ? 29.169 -10.887 -1.665 1.00 49.69 316 ASP A C 1
ATOM 2520 O O . ASP A 1 316 ? 28.821 -9.745 -1.972 1.00 49.69 316 ASP A O 1
ATOM 2524 N N . TYR A 1 317 ? 29.049 -11.391 -0.441 1.00 51.69 317 TYR A N 1
ATOM 2525 C CA . TYR A 1 317 ? 28.719 -10.686 0.787 1.00 51.69 317 TYR A CA 1
ATOM 2526 C C . TYR A 1 317 ? 30.002 -10.053 1.322 1.00 51.69 317 TYR A C 1
ATOM 2528 O O . TYR A 1 317 ? 30.936 -10.791 1.624 1.00 51.69 317 TYR A O 1
ATOM 2536 N N . ILE A 1 318 ? 30.028 -8.744 1.586 1.00 55.47 318 ILE A N 1
ATOM 2537 C CA . ILE A 1 318 ? 30.999 -8.187 2.539 1.00 55.47 318 ILE A CA 1
ATOM 2538 C C . ILE A 1 318 ? 30.301 -7.238 3.517 1.00 55.47 318 ILE A C 1
ATOM 2540 O O . ILE A 1 318 ? 29.488 -6.397 3.136 1.00 55.47 318 ILE A O 1
ATOM 2544 N N . LYS A 1 319 ? 30.626 -7.505 4.786 1.00 53.59 319 LYS A N 1
ATOM 2545 C CA . LYS A 1 319 ? 30.297 -6.810 6.033 1.00 53.59 319 LYS A CA 1
ATOM 2546 C C . LYS A 1 319 ? 30.705 -5.343 6.048 1.00 53.59 319 LYS A C 1
ATOM 2548 O O . LYS A 1 319 ? 31.784 -5.033 5.504 1.00 53.59 319 LYS A O 1
#

pLDDT: mean 74.77, std 20.17, range [33.53, 97.88]

Solvent-accessible surface area (backbone atoms only — not comparable to full-atom values): 19722 Å² total; per-residue (Å²): 94,57,42,36,31,78,41,83,61,53,77,53,45,72,36,80,85,35,68,65,22,46,53,51,44,48,44,40,31,55,43,51,36,67,71,46,62,83,44,88,43,54,70,47,52,47,71,76,51,51,43,90,57,55,33,28,43,35,34,48,80,44,64,53,81,95,63,62,64,65,63,52,50,53,48,50,46,49,45,53,50,74,66,43,55,53,48,68,88,35,46,41,42,42,68,60,27,44,51,52,44,52,54,50,54,52,48,57,70,72,44,67,62,59,76,73,52,66,95,71,82,37,61,94,64,38,40,69,41,76,51,98,82,83,51,77,39,65,42,51,63,65,75,50,84,63,29,32,83,80,20,49,61,47,65,39,93,85,78,72,42,81,42,40,50,47,48,77,50,97,52,33,41,36,37,66,78,31,19,73,44,77,42,70,45,75,65,76,53,72,72,59,57,52,54,56,55,53,50,53,55,53,51,52,51,53,54,54,51,52,52,52,54,51,51,53,52,52,52,51,54,53,51,54,54,53,52,55,52,52,56,53,56,52,56,56,50,54,55,57,53,53,58,51,52,58,56,57,50,57,55,53,57,62,68,53,63,77,68,59,82,84,74,81,85,80,82,89,86,82,86,92,88,87,90,80,93,85,88,87,81,90,85,84,85,88,85,88,86,80,89,86,92,82,83,89,86,88,82,90,78,84,83,85,80,88,86,80,88,76,90,82,88,79,88,83,90,80,135

Mean predicted aligned error: 19.76 Å

Nearest PDB structures (foldseek):
  7sa9-assembly2_B  TM=8.120E-01  e=3.188E-03  Homo sapiens
  8gkl-assembly1_E  TM=7.773E-01  e=3.188E-03  Homo sapiens
  7ae1-assembly1_K  TM=3.783E-01  e=7.662E-01  Homo sapiens
  6b7y-assembly1_A  TM=4.212E-01  e=1.185E+00  Homo sapiens
  3hdi-assembly1_B  TM=3.288E-01  e=1.833E+00  Halalkalibacterium halodurans C-125

Secondary structure (DSSP, 8-state):
-EEEEEEE--GGGG-TTSHHHHHHHHHHHHHHHHHHTTSTTEEEEEEEEEETTEEEEEEEEEE-SS--HHHHHHHHHHHHHHT-SEETTEEB-HHHHHHHHHHHHHHHHHS-HHHHS-TTSS-TTEEEEE-SSSPEEEEETTTS--S-TTPEEEE-TTT--EEEE--EETTEEEESTTS-EEEE-----HHHHHHHHHHHHHHHHHHHHHHHHHHHHHHHHHHHHHHHHHHHHHHHHHHHHHHHHHHHHHHHHHHTSSSSSSS--S-----------------------------------PPP-PPP-----------

Radius of gyration: 62.28 Å; Cα contacts (8 Å, |Δi|>4): 297; chains: 1; bounding box: 114×43×179 Å

Sequence (319 aa):
FDLKLYLDFKDAYGDRTTTEFQSMATNISVSLTEHFRYIKGFKSIEILRFRLGSVFVDYTVNVYGTVDILAVTSQIEKEAVDTLKDVAGVPVDVDYTRTSMKSRLGSLRARDRCSLVSANLCPFGYYCKQGDTTTLLCIDRCNVSVCENNGLCYIGHLSQDVQCKCPISDGAVFTGDRCQTKQVVMTIQERNLYLIIAGSIFGAFIVSFVLTVCIINRKRKILKKKLSINLRMNQGQVHKAGVKYIRDDHKRYADSNETSLNRRQNIFDTADNPYQERKAQAVDDGYIHSVQDVREDDGYLRPPESIRRKDDSEYDYIK

Foldseek 3Di:
DKWFWQDADDPQQQDCPHPVVVVQQVQQFVQVCVLCVPADQWDGKGFDGFDHDRTMTDIDTDGDDDDQVLVRLVVSLCSCQPPPQDGSNTGIPSVVSNVVSVVVSVVCQVDQVQVVDDDPPEPQQWGWDDDDGRDTDTHGPVPPLQAPPPWDWDADPPPRDIATHWDDDDQWTQDDRRSPDTDRNPPVPVVVVVVVVVVVVVVVVVVVVVVVVVVVVVVVVVVVVVVVVVVVVVVVVVVVVVVVVVVVVVVVVVVVVVVPVPPPPDDDDDDDDDDDDDDDDDDDDDDDDDDDDDDDDDDDDDDDDDDDDDDDDDDDDDD